Protein AF-A0A4S8M3J3-F1 (afdb_monomer_lite)

Radius of gyration: 23.6 Å; chains: 1; bounding box: 47×74×75 Å

Secondary structure (DSSP, 8-state):
-EEESSEEEE-HHHHHH-TTPPPPP--GGG-EEEEEEEEE-----HHHHTT-S----------------------------SSEEEEEEEEEHHHHHTTT----SSPEEESS-HHHHHHTSPP----SSS--GGGTEEEEEEE--TTT-EEE-HHHHHHTTSEEEEEEET-PPPPTT--TTS-----EEEEEE-HHHHHHHHHHHHHHHHHH-----

Foldseek 3Di:
DKAKLAAFAEDPVQCVVQVPDDDDDDDLQRIKIKDKDKAADPPPPVVNVVVPDDDDDDDDDDDDDDPDDDDDDPPPPLLQHFKIWMKIFMDGSVRVVVVPDDDDPGHFYFYHHSVQRRVQRQDDPPPPDDDCPPLGMDGQWIRNGLVVAIGGDVVNCVSRSQKDFPDQPPPPPPDPPDDPPVPPPPRDGDIDGGRSSVRVVVVVRVVSCSNNDDDDD

Organism: Dendrothele bispora (strain CBS 962.96) (NCBI:txid1314807)

Structure (mmCIF, N/CA/C/O backbone):
data_AF-A0A4S8M3J3-F1
#
_entry.id   AF-A0A4S8M3J3-F1
#
loop_
_atom_site.group_PDB
_atom_site.id
_atom_site.type_symbol
_atom_site.label_atom_id
_atom_site.label_alt_id
_atom_site.label_comp_id
_atom_site.label_asym_id
_atom_site.label_entity_id
_atom_site.label_seq_id
_atom_site.pdbx_PDB_ins_code
_atom_site.Cartn_x
_atom_site.Cartn_y
_atom_site.Cartn_z
_atom_site.occupancy
_atom_site.B_iso_or_equiv
_atom_site.auth_seq_id
_atom_site.auth_comp_id
_atom_site.auth_asym_id
_atom_site.auth_atom_id
_atom_site.pdbx_PDB_model_num
ATOM 1 N N . MET A 1 1 ? -1.544 -9.903 -7.086 1.00 92.31 1 MET A N 1
ATOM 2 C CA . MET A 1 1 ? -1.666 -9.931 -5.614 1.00 92.31 1 MET A CA 1
ATOM 3 C C . MET A 1 1 ? -2.958 -9.229 -5.233 1.00 92.31 1 MET A C 1
ATOM 5 O O . MET A 1 1 ? -3.268 -8.225 -5.855 1.00 92.31 1 MET A O 1
ATOM 9 N N . VAL A 1 2 ? -3.721 -9.756 -4.276 1.00 93.31 2 VAL A N 1
ATOM 10 C CA . VAL A 1 2 ? -4.955 -9.122 -3.779 1.00 93.31 2 VAL A CA 1
ATOM 11 C C . VAL A 1 2 ? -4.740 -8.810 -2.305 1.00 93.31 2 VAL A C 1
ATOM 13 O O . VAL A 1 2 ? -4.469 -9.726 -1.532 1.00 93.31 2 VAL A O 1
ATOM 16 N N . LEU A 1 3 ? -4.805 -7.534 -1.935 1.00 94.81 3 LEU A N 1
ATOM 17 C CA . LEU A 1 3 ? -4.550 -7.061 -0.576 1.00 94.81 3 LEU A CA 1
ATOM 18 C C . LEU A 1 3 ? -5.837 -6.502 0.041 1.00 94.81 3 LEU A C 1
ATOM 20 O O . LEU A 1 3 ? -6.488 -5.681 -0.602 1.00 94.81 3 LEU A O 1
ATOM 24 N N . PRO A 1 4 ? -6.214 -6.899 1.264 1.00 95.06 4 PRO A N 1
ATOM 25 C CA . PRO A 1 4 ? -7.319 -6.267 1.974 1.00 95.06 4 PRO A CA 1
ATOM 26 C C . PRO A 1 4 ? -6.949 -4.824 2.358 1.00 95.06 4 PRO A C 1
ATOM 28 O O . PRO A 1 4 ? -5.861 -4.571 2.872 1.00 95.06 4 PRO A O 1
ATOM 31 N N . LEU A 1 5 ? -7.853 -3.870 2.125 1.00 93.94 5 LEU A N 1
ATOM 32 C CA . LEU A 1 5 ? -7.687 -2.454 2.494 1.00 93.94 5 LEU A CA 1
ATOM 33 C C . LEU A 1 5 ? -8.286 -2.136 3.871 1.00 93.94 5 LEU A C 1
ATOM 35 O O . LEU A 1 5 ? -8.843 -1.063 4.097 1.00 93.94 5 LEU A O 1
ATOM 39 N N . TRP A 1 6 ? -8.174 -3.082 4.797 1.00 94.88 6 TRP A N 1
ATOM 40 C CA . TRP A 1 6 ? -8.540 -2.899 6.193 1.00 94.88 6 TRP A CA 1
ATOM 41 C C . TRP A 1 6 ? -7.509 -3.580 7.097 1.00 94.88 6 TRP A C 1
ATOM 43 O O . TRP A 1 6 ? -6.924 -4.589 6.696 1.00 94.88 6 TRP A O 1
ATOM 53 N N . PRO A 1 7 ? -7.266 -3.045 8.301 1.00 94.62 7 PRO A N 1
ATOM 54 C CA . PRO A 1 7 ? -6.338 -3.646 9.248 1.00 94.62 7 PRO A CA 1
ATOM 55 C C . PRO A 1 7 ? -6.906 -4.940 9.845 1.00 94.62 7 PRO A C 1
ATOM 57 O O . PRO A 1 7 ? -8.103 -5.045 10.112 1.00 94.62 7 PRO A O 1
ATOM 60 N N . GLY A 1 8 ? -6.037 -5.928 10.050 1.00 92.19 8 GLY A N 1
ATOM 61 C CA . GLY A 1 8 ? -6.345 -7.184 10.733 1.00 92.19 8 GLY A CA 1
ATOM 62 C C . GLY A 1 8 ? -5.607 -7.266 12.062 1.00 92.19 8 GLY A C 1
ATOM 63 O O . GLY A 1 8 ? -6.137 -6.900 13.109 1.00 92.19 8 GLY A O 1
ATOM 64 N N . GLU A 1 9 ? -4.358 -7.718 12.003 1.00 91.38 9 GLU A N 1
ATOM 65 C CA . GLU A 1 9 ? -3.472 -7.819 13.163 1.00 91.38 9 GLU A CA 1
ATOM 66 C C . GLU A 1 9 ? -2.474 -6.652 13.218 1.00 91.38 9 GLU A C 1
ATOM 68 O O . GLU A 1 9 ? -2.204 -5.993 12.214 1.00 91.38 9 GLU A O 1
ATOM 73 N N . THR A 1 10 ? -1.896 -6.406 14.395 1.00 92.88 10 THR A N 1
ATOM 74 C CA . THR A 1 10 ? -0.752 -5.491 14.551 1.00 92.88 10 THR A CA 1
ATOM 75 C C . THR A 1 10 ? 0.421 -6.182 15.238 1.00 92.88 10 THR A C 1
ATOM 77 O O . THR A 1 10 ? 0.269 -7.269 15.795 1.00 92.88 10 THR A O 1
ATOM 80 N N . ASP A 1 11 ? 1.593 -5.559 15.211 1.00 90.56 11 ASP A N 1
ATOM 81 C CA . ASP A 1 11 ? 2.802 -6.044 15.862 1.00 90.56 11 ASP A CA 1
ATOM 82 C C . ASP A 1 11 ? 2.628 -6.231 17.386 1.00 90.56 11 ASP A C 1
ATOM 84 O O . ASP A 1 11 ? 1.890 -5.503 18.059 1.00 90.56 11 ASP A O 1
ATOM 88 N N . MET A 1 12 ? 3.346 -7.207 17.958 1.00 88.81 12 MET A N 1
ATOM 89 C CA . MET A 1 12 ? 3.236 -7.557 19.383 1.00 88.81 12 MET A CA 1
ATOM 90 C C . MET A 1 12 ? 3.483 -6.367 20.321 1.00 88.81 12 MET A C 1
ATOM 92 O O . MET A 1 12 ? 2.876 -6.288 21.392 1.00 88.81 12 MET A O 1
ATOM 96 N N . HIS A 1 13 ? 4.378 -5.447 19.952 1.00 88.69 13 HIS A N 1
ATOM 97 C CA . HIS A 1 13 ? 4.716 -4.304 20.794 1.00 88.69 13 HIS A CA 1
ATOM 98 C C . HIS A 1 13 ? 3.545 -3.316 20.883 1.00 88.69 13 HIS A C 1
ATOM 100 O O . HIS A 1 13 ? 3.223 -2.823 21.968 1.00 88.69 13 HIS A O 1
ATOM 106 N N . SER A 1 14 ? 2.868 -3.069 19.765 1.00 87.50 14 SER A N 1
ATOM 107 C CA . SER A 1 14 ? 1.683 -2.218 19.697 1.00 87.50 14 SER A CA 1
ATOM 108 C C . SER A 1 14 ? 0.454 -2.879 20.321 1.00 87.50 14 SER A C 1
ATOM 110 O O . SER A 1 14 ? -0.279 -2.216 21.060 1.00 87.50 14 SER A O 1
ATOM 112 N N . GLN A 1 15 ? 0.267 -4.192 20.130 1.00 86.50 15 GLN A N 1
ATOM 113 C CA . GLN A 1 15 ? -0.813 -4.952 20.779 1.00 86.50 15 GLN A CA 1
ATOM 114 C C . GLN A 1 15 ? -0.763 -4.821 22.307 1.00 86.50 15 GLN A C 1
ATOM 116 O O . GLN A 1 15 ? -1.784 -4.604 22.958 1.00 86.50 15 GLN A O 1
ATOM 121 N N . GLN A 1 16 ? 0.435 -4.887 22.898 1.00 86.19 16 GLN A N 1
ATOM 122 C CA . GLN A 1 16 ? 0.603 -4.766 24.349 1.00 86.19 16 GLN A CA 1
ATOM 123 C C . GLN A 1 16 ? 0.194 -3.398 24.906 1.00 86.19 16 GLN A C 1
ATOM 125 O O . GLN A 1 16 ? -0.166 -3.327 26.085 1.00 86.19 16 GLN A O 1
ATOM 130 N N . LYS A 1 17 ? 0.254 -2.336 24.092 1.00 84.19 17 LYS A N 1
ATOM 131 C CA . LYS A 1 17 ? -0.137 -0.969 24.471 1.00 84.19 17 LYS A CA 1
ATOM 132 C C . LYS A 1 17 ? -1.628 -0.710 24.255 1.00 84.19 17 LYS A C 1
ATOM 134 O O . LYS A 1 17 ? -2.232 0.018 25.033 1.00 84.19 17 LYS A O 1
ATOM 139 N N . ALA A 1 18 ? -2.230 -1.336 23.247 1.00 77.12 18 ALA A N 1
ATOM 140 C CA . ALA A 1 18 ? -3.609 -1.102 22.823 1.00 77.12 18 ALA A CA 1
ATOM 141 C C . ALA A 1 18 ? -4.657 -1.971 23.556 1.00 77.12 18 ALA A C 1
ATOM 143 O O . ALA A 1 18 ? -5.711 -2.258 22.997 1.00 77.12 18 ALA A O 1
ATOM 144 N N . ARG A 1 19 ? -4.404 -2.391 24.808 1.00 70.56 19 ARG A N 1
ATOM 145 C CA . ARG A 1 19 ? -5.199 -3.421 25.524 1.00 70.56 19 ARG A CA 1
ATOM 146 C C . ARG A 1 19 ? -6.704 -3.141 25.652 1.00 70.56 19 ARG A C 1
ATOM 148 O O . ARG A 1 19 ? -7.447 -4.064 25.964 1.00 70.56 19 ARG A O 1
ATOM 155 N N . SER A 1 20 ? -7.147 -1.899 25.472 1.00 83.31 20 SER A N 1
ATOM 156 C CA . SER A 1 20 ? -8.556 -1.499 25.572 1.00 83.31 20 SER A CA 1
ATOM 157 C C . SER A 1 20 ? -9.249 -1.285 24.226 1.00 83.31 20 SER A C 1
ATOM 159 O O . SER A 1 20 ? -10.460 -1.078 24.211 1.00 83.31 20 SER A O 1
ATOM 161 N N . PHE A 1 21 ? -8.516 -1.280 23.111 1.00 87.25 21 PHE A N 1
ATOM 162 C CA . PHE A 1 21 ? -9.115 -1.057 21.801 1.00 87.25 21 PHE A CA 1
ATOM 163 C C . PHE A 1 21 ? -9.743 -2.354 21.288 1.00 87.25 21 PHE A C 1
ATOM 165 O O . PHE A 1 21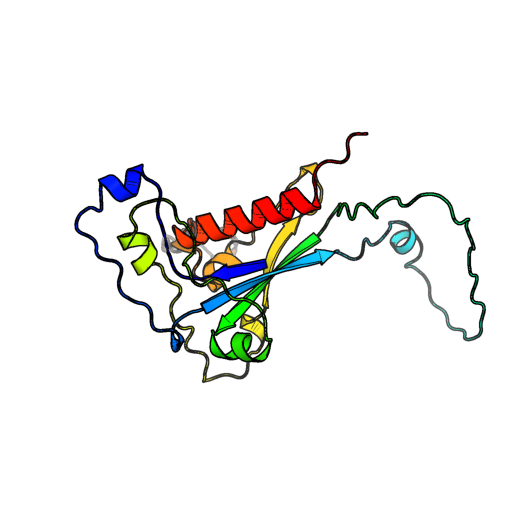 ? -9.061 -3.366 21.141 1.00 87.25 21 PHE A O 1
ATOM 172 N N . VAL A 1 22 ? -11.045 -2.309 21.006 1.00 88.69 22 VAL A N 1
ATOM 173 C CA . VAL A 1 22 ? -11.777 -3.405 20.370 1.00 88.69 22 VAL A CA 1
ATOM 174 C C . VAL A 1 22 ? -11.963 -3.041 18.897 1.00 88.69 22 VAL A C 1
ATOM 176 O O . VAL A 1 22 ? -12.620 -2.034 18.619 1.00 88.69 22 VAL A O 1
ATOM 179 N N . PRO A 1 23 ? -11.388 -3.815 17.960 1.00 88.25 23 PRO A N 1
ATOM 180 C CA . PRO A 1 23 ? -11.576 -3.594 16.532 1.00 88.25 23 PRO A CA 1
ATOM 181 C C . PRO A 1 23 ? -13.066 -3.581 16.168 1.00 88.25 23 PRO A C 1
ATOM 183 O O . PRO A 1 23 ? -13.772 -4.525 16.535 1.00 88.25 23 PRO A O 1
ATOM 186 N N . PRO A 1 24 ? -13.567 -2.549 15.469 1.00 90.50 24 PRO A N 1
ATOM 187 C CA . PRO A 1 24 ? -14.921 -2.588 14.941 1.00 90.50 24 PRO A CA 1
ATOM 188 C C . PRO A 1 24 ? -15.032 -3.685 13.879 1.00 90.50 24 PRO A C 1
ATOM 190 O O . PRO A 1 24 ? -14.107 -3.911 13.095 1.00 90.50 24 PRO A O 1
ATOM 193 N N . GLU A 1 25 ? -16.178 -4.357 13.840 1.00 90.38 25 GLU A N 1
ATOM 194 C CA . GLU A 1 25 ? -16.489 -5.288 12.761 1.00 90.38 25 GLU A CA 1
ATOM 195 C C . GLU A 1 25 ? -16.767 -4.501 11.475 1.00 90.38 25 GLU A C 1
ATOM 197 O O . GLU A 1 25 ? -17.542 -3.545 11.480 1.00 90.38 25 GLU A O 1
ATOM 202 N N . ILE A 1 26 ? -16.109 -4.891 10.382 1.00 89.31 26 ILE A N 1
ATOM 203 C CA . ILE A 1 26 ? -16.293 -4.278 9.064 1.00 89.31 26 ILE A CA 1
ATOM 204 C C . ILE A 1 26 ? -17.249 -5.171 8.262 1.00 89.31 26 ILE A C 1
ATOM 206 O O . ILE A 1 26 ? -16.870 -6.313 7.961 1.00 89.31 26 ILE A O 1
ATOM 210 N N . PRO A 1 27 ? -18.450 -4.681 7.896 1.00 91.06 27 PRO A N 1
ATOM 211 C CA . PRO A 1 27 ? -19.389 -5.431 7.065 1.00 91.06 27 PRO A CA 1
ATOM 212 C C . PRO A 1 27 ? -18.768 -5.812 5.717 1.00 91.06 27 PRO A C 1
ATOM 214 O O . PRO A 1 27 ? -17.898 -5.106 5.199 1.00 91.06 27 PRO A O 1
ATOM 217 N N . GLU A 1 28 ? -19.196 -6.929 5.129 1.00 87.69 28 GLU A N 1
ATOM 218 C CA . GLU A 1 28 ? -18.606 -7.434 3.880 1.00 87.69 28 GLU A CA 1
ATOM 219 C C . GLU A 1 28 ? -18.765 -6.446 2.717 1.00 87.69 28 GLU A C 1
ATOM 221 O O . GLU A 1 28 ? -17.849 -6.280 1.916 1.00 87.69 28 GLU A O 1
ATOM 226 N N . GLU A 1 29 ? -19.860 -5.691 2.697 1.00 86.25 29 GLU A N 1
ATOM 227 C CA . GLU A 1 29 ? -20.176 -4.660 1.702 1.00 86.25 29 GLU A CA 1
ATOM 228 C C . GLU A 1 29 ? -19.296 -3.404 1.850 1.00 86.25 29 GLU A C 1
ATOM 230 O O . GLU A 1 29 ? -19.263 -2.511 0.994 1.00 86.25 29 GLU A O 1
ATOM 235 N N . GLU A 1 30 ? -18.588 -3.274 2.973 1.00 87.06 30 GLU A N 1
ATOM 236 C CA . GLU A 1 30 ? -17.614 -2.208 3.204 1.00 87.06 30 GLU A CA 1
ATOM 237 C C . GLU A 1 30 ? -16.179 -2.637 2.925 1.00 87.06 30 GLU A C 1
ATOM 239 O O . GLU A 1 30 ? -15.311 -1.775 2.748 1.00 87.06 30 GLU A O 1
ATOM 244 N N . LYS A 1 31 ? -15.934 -3.947 2.811 1.00 90.75 31 LYS A N 1
ATOM 245 C CA . LYS A 1 31 ? -14.609 -4.483 2.517 1.00 90.75 31 LYS A CA 1
ATOM 246 C C . LYS A 1 31 ? -14.178 -4.094 1.110 1.00 90.75 31 LYS A C 1
ATOM 248 O O . LYS A 1 31 ? -14.893 -4.248 0.116 1.00 90.75 31 LYS A O 1
ATOM 253 N N . ARG A 1 32 ? -12.946 -3.601 1.040 1.00 91.00 32 ARG A N 1
ATOM 254 C CA . ARG A 1 32 ? -12.264 -3.243 -0.198 1.00 91.00 32 ARG A CA 1
ATOM 255 C C . ARG A 1 32 ? -10.965 -3.979 -0.335 1.00 91.00 32 ARG A C 1
ATOM 257 O O . ARG A 1 32 ? -10.268 -4.219 0.646 1.00 91.00 32 ARG A O 1
ATOM 264 N N . TYR A 1 33 ? -10.601 -4.214 -1.579 1.00 92.62 33 TYR A N 1
ATOM 265 C CA . TYR A 1 33 ? -9.369 -4.879 -1.923 1.00 92.62 33 TYR A CA 1
ATOM 266 C C . TYR A 1 33 ? -8.567 -4.025 -2.891 1.00 92.62 33 TYR A C 1
ATOM 268 O O . TYR A 1 33 ? -9.115 -3.315 -3.735 1.00 92.62 33 TYR A O 1
ATOM 276 N N . LEU A 1 34 ? -7.253 -4.139 -2.778 1.00 93.31 34 LEU A N 1
ATOM 277 C CA . LEU A 1 34 ? -6.300 -3.615 -3.730 1.00 93.31 34 LEU A CA 1
ATOM 278 C C . LEU A 1 34 ? -5.738 -4.778 -4.543 1.00 93.31 34 LEU A C 1
ATOM 280 O O . LEU A 1 34 ? -4.999 -5.624 -4.034 1.00 93.31 34 LEU A O 1
ATOM 284 N N . V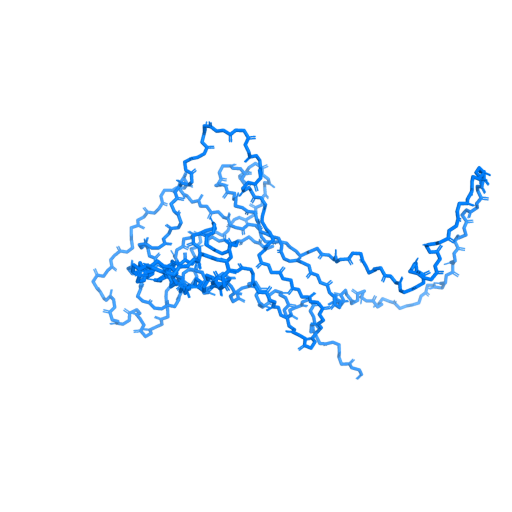AL A 1 35 ? -6.094 -4.828 -5.819 1.00 93.12 35 VAL A N 1
ATOM 285 C CA . VAL A 1 35 ? -5.541 -5.775 -6.780 1.00 93.12 35 VAL A CA 1
ATOM 286 C C . VAL A 1 35 ? -4.287 -5.157 -7.380 1.00 93.12 35 VAL A C 1
ATOM 288 O O . VAL A 1 35 ? -4.355 -4.219 -8.165 1.00 93.12 35 VAL A O 1
ATOM 291 N N . VAL A 1 36 ? -3.129 -5.688 -7.009 1.00 94.62 36 VAL A N 1
ATOM 292 C CA . VAL A 1 36 ? -1.825 -5.246 -7.507 1.00 94.62 36 VAL A CA 1
ATOM 293 C C . VAL A 1 36 ? -1.302 -6.235 -8.540 1.00 94.62 36 VAL A C 1
ATOM 295 O O . VAL A 1 36 ? -1.235 -7.443 -8.281 1.00 94.62 36 VAL A O 1
ATOM 298 N N . TYR A 1 37 ? -0.870 -5.730 -9.690 1.00 93.19 37 TYR A N 1
ATOM 299 C CA . TYR A 1 37 ? -0.180 -6.513 -10.710 1.00 93.19 37 TYR A CA 1
ATOM 300 C C . TYR A 1 37 ? 1.011 -5.754 -11.292 1.00 93.19 37 TYR A C 1
ATOM 302 O O . TYR A 1 37 ? 1.086 -4.526 -11.276 1.00 93.19 37 TYR A O 1
ATOM 310 N N . TYR A 1 38 ? 1.956 -6.524 -11.817 1.00 92.94 38 TYR A N 1
ATOM 311 C CA . TYR A 1 38 ? 3.222 -6.034 -12.341 1.00 92.94 38 TYR A CA 1
ATOM 312 C C . TYR A 1 38 ? 3.201 -6.185 -13.861 1.00 92.94 38 TYR A C 1
ATOM 314 O O . TYR A 1 38 ? 2.920 -7.268 -14.374 1.00 92.94 38 TYR A O 1
ATOM 322 N N . LYS A 1 39 ? 3.459 -5.096 -14.585 1.00 90.62 39 LYS A N 1
ATOM 323 C CA . LYS A 1 39 ? 3.521 -5.076 -16.052 1.00 90.62 39 LYS A CA 1
ATOM 324 C C . LYS A 1 39 ? 4.949 -4.790 -16.491 1.00 90.62 39 LYS A C 1
ATOM 326 O O . LYS A 1 39 ? 5.575 -3.860 -15.985 1.00 90.62 39 LYS A O 1
ATOM 331 N N . THR A 1 40 ? 5.456 -5.549 -17.456 1.00 87.06 40 THR A N 1
ATOM 332 C CA . THR A 1 40 ? 6.729 -5.225 -18.104 1.00 87.06 40 THR A CA 1
ATOM 333 C C . THR A 1 40 ? 6.596 -3.920 -18.876 1.00 87.06 40 THR A C 1
ATOM 335 O O . THR A 1 40 ? 5.552 -3.634 -19.467 1.00 87.06 40 THR A O 1
ATOM 338 N N . ARG A 1 41 ? 7.659 -3.112 -18.882 1.00 74.00 41 ARG A N 1
ATOM 339 C CA . ARG A 1 41 ? 7.764 -2.060 -19.893 1.00 74.00 41 ARG A CA 1
ATOM 340 C C . ARG A 1 41 ? 8.222 -2.710 -21.195 1.00 74.00 41 ARG A C 1
ATOM 342 O O . ARG A 1 41 ? 9.123 -3.549 -21.139 1.00 74.00 41 ARG A O 1
ATOM 349 N N . PRO A 1 42 ? 7.650 -2.345 -22.355 1.00 60.44 42 PRO A N 1
ATOM 350 C CA . PRO A 1 42 ? 8.295 -2.671 -23.612 1.00 60.44 42 PRO A CA 1
ATOM 351 C C . PRO A 1 42 ? 9.678 -2.020 -23.572 1.00 60.44 42 PRO A C 1
ATOM 353 O O . PRO A 1 42 ? 9.801 -0.798 -23.470 1.00 60.44 42 PRO A O 1
ATOM 356 N N . THR A 1 43 ? 10.720 -2.845 -23.540 1.00 53.78 43 THR A N 1
ATOM 357 C CA . THR A 1 43 ? 12.089 -2.374 -23.683 1.00 53.78 43 THR A CA 1
ATOM 358 C C . THR A 1 43 ? 12.177 -1.813 -25.091 1.00 53.78 43 THR A C 1
ATOM 360 O O . THR A 1 43 ? 12.151 -2.575 -26.053 1.00 53.78 43 THR A O 1
ATOM 363 N N . ILE A 1 44 ? 12.215 -0.489 -25.229 1.00 50.88 44 ILE A N 1
ATOM 364 C CA . ILE A 1 44 ? 12.636 0.118 -26.489 1.00 50.88 44 ILE A CA 1
ATOM 365 C C . ILE A 1 44 ? 14.119 -0.222 -26.580 1.00 50.88 44 ILE A C 1
ATOM 367 O O . ILE A 1 44 ? 14.957 0.432 -25.964 1.00 50.88 44 ILE A O 1
ATOM 371 N N . THR A 1 45 ? 14.439 -1.331 -27.237 1.00 48.00 45 THR A N 1
ATOM 372 C CA . THR A 1 45 ? 15.818 -1.680 -27.558 1.00 48.00 45 THR A CA 1
ATOM 373 C C . THR A 1 45 ? 16.414 -0.536 -28.369 1.00 48.00 45 THR A C 1
ATOM 375 O O . THR A 1 45 ? 15.765 -0.017 -29.278 1.00 48.00 45 THR A O 1
ATOM 378 N N . GLU A 1 46 ? 17.653 -0.144 -28.064 1.00 48.09 46 GLU A N 1
ATOM 379 C CA . GLU A 1 46 ? 18.383 0.924 -28.768 1.00 48.09 46 GLU A CA 1
ATOM 380 C C . GLU A 1 46 ? 18.431 0.708 -30.297 1.00 48.09 46 GLU A C 1
ATOM 382 O O . GLU A 1 46 ? 18.574 1.662 -31.061 1.00 48.09 46 GLU A O 1
ATOM 387 N N . GLU A 1 47 ? 18.194 -0.522 -30.767 1.00 48.28 47 GLU A N 1
ATOM 388 C CA . GLU A 1 47 ? 18.014 -0.865 -32.181 1.00 48.28 47 GLU A CA 1
ATOM 389 C C . GLU A 1 47 ? 16.817 -0.164 -32.864 1.00 48.28 47 GLU A C 1
ATOM 391 O O . GLU A 1 47 ? 16.867 0.077 -34.073 1.00 48.28 47 GLU A O 1
ATOM 396 N N . GLU A 1 48 ? 15.765 0.220 -32.126 1.00 45.91 48 GLU A N 1
ATOM 397 C CA . GLU A 1 48 ? 14.634 0.991 -32.670 1.00 45.91 48 GLU A CA 1
ATOM 398 C C . GLU A 1 48 ? 14.916 2.500 -32.728 1.00 45.91 48 GLU A C 1
ATOM 400 O O . GLU A 1 48 ? 14.442 3.180 -33.642 1.00 45.91 48 GLU A O 1
ATOM 405 N N . ILE A 1 49 ? 15.752 3.031 -31.828 1.00 49.31 49 ILE A N 1
ATOM 406 C CA . ILE A 1 49 ? 16.111 4.460 -31.813 1.00 49.31 49 ILE A CA 1
ATOM 407 C C . ILE A 1 49 ? 17.047 4.791 -32.986 1.00 49.31 49 ILE A C 1
ATOM 409 O O . ILE A 1 49 ? 16.919 5.849 -33.601 1.00 49.31 49 ILE A O 1
ATOM 413 N N . VAL A 1 50 ? 17.921 3.860 -33.388 1.00 46.56 50 VAL A N 1
ATOM 414 C CA . VAL A 1 50 ? 18.827 4.058 -34.539 1.00 46.56 50 VAL A CA 1
ATOM 415 C C . VAL A 1 50 ? 18.106 3.920 -35.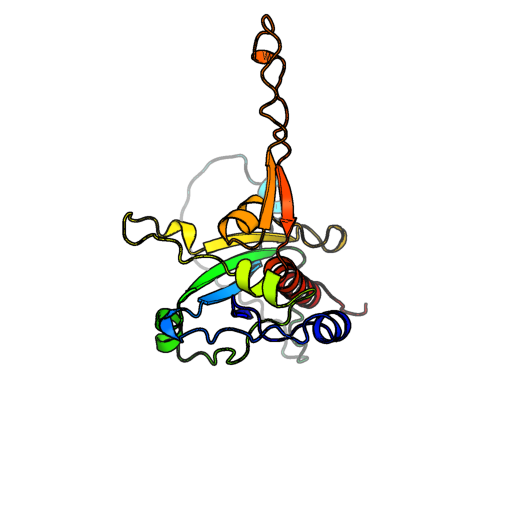895 1.00 46.56 50 VAL A C 1
ATOM 417 O O . VAL A 1 50 ? 18.631 4.353 -36.920 1.00 46.56 50 VAL A O 1
ATOM 420 N N . ARG A 1 51 ? 16.878 3.377 -35.942 1.00 43.81 51 ARG A N 1
ATOM 421 C CA . ARG A 1 51 ? 16.107 3.202 -37.195 1.00 43.81 51 ARG A CA 1
ATOM 422 C C . ARG A 1 51 ? 14.945 4.186 -37.382 1.00 43.81 51 ARG A C 1
ATOM 424 O O . ARG A 1 51 ? 14.330 4.209 -38.449 1.00 43.81 51 ARG A O 1
ATOM 431 N N . GLY A 1 52 ? 14.664 5.038 -36.399 1.00 37.38 52 GLY A N 1
ATOM 432 C CA . GLY A 1 52 ? 13.543 5.982 -36.409 1.00 37.38 52 GLY A CA 1
ATOM 433 C C . GLY A 1 52 ? 13.812 7.298 -37.143 1.00 37.38 52 GLY A C 1
ATOM 434 O O . GLY A 1 52 ? 13.671 8.364 -36.553 1.00 37.38 52 GLY A O 1
ATOM 435 N N . GLY A 1 53 ? 14.187 7.256 -38.424 1.00 38.00 53 GLY A N 1
ATOM 436 C CA . GLY A 1 53 ? 14.492 8.474 -39.183 1.00 38.00 53 GLY A CA 1
ATOM 437 C C . GLY A 1 53 ? 14.427 8.329 -40.700 1.00 38.00 53 GLY A C 1
ATOM 438 O O . GLY A 1 53 ? 15.426 8.551 -41.371 1.00 38.00 53 GLY A O 1
ATOM 439 N N . GLY A 1 54 ? 13.265 7.995 -41.275 1.00 36.22 54 GLY A N 1
ATOM 440 C CA . GLY A 1 54 ? 13.075 8.139 -42.726 1.00 36.22 54 GLY A CA 1
ATOM 441 C C . GLY A 1 54 ? 11.970 7.286 -43.349 1.00 36.22 54 GLY A C 1
ATOM 442 O O . GLY A 1 54 ? 12.084 6.075 -43.462 1.00 36.22 54 GLY A O 1
ATOM 443 N N . LYS A 1 55 ? 10.910 7.963 -43.794 1.00 45.25 55 LYS A N 1
ATOM 444 C CA . LYS A 1 55 ? 9.761 7.501 -44.598 1.00 45.25 55 LYS A CA 1
ATOM 445 C C . LYS A 1 55 ? 10.102 6.435 -45.667 1.00 45.25 55 LYS A C 1
ATOM 447 O O . LYS A 1 55 ? 10.948 6.710 -46.505 1.00 45.25 55 LYS A O 1
ATOM 452 N N . GLN A 1 56 ? 9.294 5.371 -45.795 1.00 40.41 56 GLN A N 1
ATOM 453 C CA . GLN A 1 56 ? 8.372 5.136 -46.935 1.00 40.41 56 GLN A CA 1
ATOM 454 C C . GLN A 1 56 ? 7.737 3.724 -46.958 1.00 40.41 56 GLN A C 1
ATOM 456 O O . GLN A 1 56 ? 8.297 2.734 -46.510 1.00 40.41 56 GLN A O 1
ATOM 461 N N . LYS A 1 57 ? 6.518 3.701 -47.513 1.00 44.81 57 LYS A N 1
ATOM 462 C CA . LYS A 1 57 ? 5.607 2.586 -47.835 1.00 44.81 57 LYS A CA 1
ATOM 463 C C . LYS A 1 57 ? 6.249 1.392 -48.569 1.00 44.81 57 LYS A C 1
ATOM 465 O O . LYS A 1 57 ? 6.899 1.619 -49.578 1.00 44.81 57 LYS A O 1
ATOM 470 N N . GLN A 1 58 ? 5.826 0.169 -48.222 1.00 38.66 58 GLN A N 1
ATOM 471 C CA . GLN A 1 58 ? 5.213 -0.879 -49.087 1.00 38.66 58 GLN A CA 1
ATOM 472 C C . GLN A 1 58 ? 5.210 -2.209 -48.309 1.00 38.66 58 GLN A C 1
ATOM 474 O O . GLN A 1 58 ? 6.233 -2.646 -47.810 1.00 38.66 58 GLN A O 1
ATOM 479 N N . LYS A 1 59 ? 4.042 -2.741 -47.941 1.00 40.81 59 LYS A N 1
ATOM 480 C CA . LYS A 1 59 ? 3.288 -3.793 -48.651 1.00 40.81 59 LYS A CA 1
ATOM 481 C C . LYS A 1 59 ? 4.080 -5.100 -48.861 1.00 40.81 59 LYS A C 1
ATOM 483 O O . LYS A 1 59 ? 4.997 -5.145 -49.666 1.00 40.81 59 LYS A O 1
ATOM 488 N N . GLN A 1 60 ? 3.508 -6.157 -48.271 1.00 37.12 60 GLN A N 1
ATOM 489 C CA . GLN A 1 60 ? 3.495 -7.566 -48.689 1.00 37.12 60 GLN A CA 1
ATOM 490 C C . GLN A 1 60 ? 4.481 -8.568 -48.043 1.00 37.12 60 GLN A C 1
ATOM 492 O O . GLN A 1 60 ? 5.667 -8.586 -48.335 1.00 37.12 60 GLN A O 1
ATOM 497 N N . LYS A 1 61 ? 3.842 -9.538 -47.367 1.00 37.34 61 LYS A N 1
ATOM 498 C CA . LYS A 1 61 ? 3.949 -10.996 -47.574 1.00 37.34 61 LYS A CA 1
ATOM 499 C C . LYS A 1 61 ? 4.923 -11.795 -46.693 1.00 37.34 61 LYS A C 1
ATOM 501 O O . LYS A 1 61 ? 6.131 -11.669 -46.799 1.00 37.34 61 LYS A O 1
ATOM 506 N N . GLU A 1 62 ? 4.302 -12.666 -45.890 1.00 45.22 62 GLU A N 1
ATOM 507 C CA . GLU A 1 62 ? 4.711 -14.023 -45.492 1.00 45.22 62 GLU A CA 1
ATOM 508 C C . GLU A 1 62 ? 6.211 -14.348 -45.473 1.00 45.22 62 GLU A C 1
ATOM 510 O O . GLU A 1 62 ? 6.829 -14.583 -46.512 1.00 45.22 62 GLU A O 1
ATOM 515 N N . ARG A 1 63 ? 6.726 -14.603 -44.269 1.00 37.66 63 ARG A N 1
ATOM 516 C CA . ARG A 1 63 ? 7.164 -15.959 -43.919 1.00 37.66 63 ARG A CA 1
ATOM 517 C C . ARG A 1 63 ? 7.369 -16.066 -42.417 1.00 37.66 63 ARG A C 1
ATOM 519 O O . ARG A 1 63 ? 8.266 -15.441 -41.857 1.00 37.66 63 ARG A O 1
ATOM 526 N N . GLU A 1 64 ? 6.536 -16.898 -41.808 1.00 45.53 64 GLU A N 1
ATOM 527 C CA . GLU A 1 64 ? 6.879 -17.630 -40.600 1.00 45.53 64 GLU A CA 1
ATOM 528 C C . GLU A 1 64 ? 8.277 -18.230 -40.792 1.00 45.53 64 GLU A C 1
ATOM 530 O O . GLU A 1 64 ? 8.543 -18.971 -41.743 1.00 45.53 64 GLU A O 1
ATOM 535 N N . LYS A 1 65 ? 9.199 -17.841 -39.918 1.00 39.28 65 LYS A N 1
ATOM 536 C CA . LYS A 1 65 ? 10.380 -18.633 -39.616 1.00 39.28 65 LYS A CA 1
ATOM 537 C C . LYS A 1 65 ? 10.268 -19.010 -38.154 1.00 39.28 65 LYS A C 1
ATOM 539 O O . LYS A 1 65 ? 10.688 -18.267 -37.273 1.00 39.28 65 LYS A O 1
ATOM 544 N N . GLU A 1 66 ? 9.671 -20.177 -37.948 1.00 42.81 66 GLU A N 1
ATOM 545 C CA . GLU A 1 66 ? 10.063 -21.082 -36.881 1.00 42.81 66 GLU A CA 1
ATOM 546 C C . GLU A 1 66 ? 11.592 -21.189 -36.897 1.00 42.81 66 GLU A C 1
ATOM 548 O O . GLU A 1 66 ? 12.194 -21.757 -37.809 1.00 42.81 66 GLU A O 1
ATOM 553 N N . SER A 1 67 ? 12.239 -20.585 -35.908 1.00 37.56 67 SER A N 1
ATOM 554 C CA . SER A 1 67 ? 13.540 -21.056 -35.461 1.00 37.56 67 SER A CA 1
ATOM 555 C C . SER A 1 67 ? 13.276 -22.141 -34.430 1.00 37.56 67 SER A C 1
ATOM 557 O O . SER A 1 67 ? 13.137 -21.883 -33.236 1.00 37.56 67 SER A O 1
ATOM 559 N N . GLU A 1 68 ? 13.149 -23.352 -34.956 1.00 40.28 68 GLU A N 1
ATOM 560 C CA . GLU A 1 68 ? 13.298 -24.607 -34.244 1.00 40.28 68 GLU A CA 1
ATOM 561 C C . GLU A 1 68 ? 14.694 -24.625 -33.595 1.00 40.28 68 GLU A C 1
ATOM 563 O O . GLU A 1 68 ? 15.721 -24.682 -34.273 1.00 40.28 68 GLU A O 1
ATOM 568 N N . SER A 1 69 ? 14.741 -24.537 -32.268 1.00 36.19 69 SER A N 1
ATOM 569 C CA . SER A 1 69 ? 15.913 -24.902 -31.476 1.00 36.19 69 SER A CA 1
ATOM 570 C C . SER A 1 69 ? 15.472 -25.908 -30.417 1.00 36.19 69 SER A C 1
ATOM 572 O O . SER A 1 69 ? 14.941 -25.526 -29.381 1.00 36.19 69 SER A O 1
ATOM 574 N N . THR A 1 70 ? 15.664 -27.182 -30.764 1.00 39.06 70 THR A N 1
ATOM 575 C CA . THR A 1 70 ? 16.039 -28.331 -29.919 1.00 39.06 70 THR A CA 1
ATOM 576 C C . THR A 1 70 ? 15.240 -28.605 -28.623 1.00 39.06 70 THR A C 1
ATOM 578 O O . THR A 1 70 ? 15.230 -27.779 -27.714 1.00 39.06 70 THR A O 1
ATOM 581 N N . PRO A 1 71 ? 14.676 -29.819 -28.435 1.00 43.12 71 PRO A N 1
ATOM 582 C CA . PRO A 1 71 ? 14.061 -30.223 -27.177 1.00 43.12 71 PRO A CA 1
ATOM 583 C C . PRO A 1 71 ? 15.160 -30.671 -26.207 1.00 43.12 71 PRO A C 1
ATOM 585 O O . PRO A 1 71 ? 15.710 -31.765 -26.321 1.00 43.12 71 PRO A O 1
ATOM 588 N N . GLY A 1 72 ? 15.520 -29.813 -25.259 1.00 37.81 72 GLY A N 1
ATOM 589 C CA . GLY A 1 72 ? 16.516 -30.152 -24.252 1.00 37.81 72 GLY A CA 1
ATOM 590 C C . GLY A 1 72 ? 16.481 -29.184 -23.084 1.00 37.81 72 GLY A C 1
ATOM 591 O O . GLY A 1 72 ? 16.835 -28.024 -23.245 1.00 37.81 72 GLY A O 1
ATOM 592 N N . SER A 1 73 ? 16.128 -29.718 -21.913 1.00 40.12 73 SER A N 1
ATOM 593 C CA . SER A 1 73 ? 16.114 -29.077 -20.594 1.00 40.12 73 SER A CA 1
ATOM 594 C C . SER A 1 73 ? 14.871 -28.242 -20.274 1.00 40.12 73 SER A C 1
ATOM 596 O O . SER A 1 73 ? 14.704 -27.129 -20.764 1.00 40.12 73 SER A O 1
ATOM 598 N N . ASP A 1 74 ? 14.075 -28.752 -19.329 1.00 42.03 74 ASP A N 1
ATOM 599 C CA . ASP A 1 74 ? 13.148 -28.013 -18.464 1.00 42.03 74 ASP A CA 1
ATOM 600 C C . ASP A 1 74 ? 13.890 -26.917 -17.669 1.00 42.03 74 ASP A C 1
ATOM 602 O O . ASP A 1 74 ? 14.022 -26.970 -16.447 1.00 42.03 74 ASP A O 1
ATOM 606 N N . GLN A 1 75 ? 14.418 -25.898 -18.348 1.00 46.91 75 GLN A N 1
ATOM 607 C CA . GLN A 1 75 ? 14.742 -24.647 -17.682 1.00 46.91 75 GLN A CA 1
ATOM 608 C C . GLN A 1 75 ? 13.421 -23.923 -17.484 1.00 46.91 75 GLN A C 1
ATOM 610 O O . GLN A 1 75 ? 12.882 -23.303 -18.404 1.00 46.91 75 GLN A O 1
ATOM 615 N N . ALA A 1 76 ? 12.879 -24.056 -16.273 1.00 49.62 76 ALA A N 1
ATOM 616 C CA . ALA A 1 76 ? 11.868 -23.158 -15.748 1.00 49.62 76 ALA A CA 1
ATOM 617 C C . ALA A 1 76 ? 12.253 -21.739 -16.175 1.00 49.62 76 ALA A C 1
ATOM 619 O O . ALA A 1 76 ? 13.299 -21.235 -15.768 1.00 49.62 76 ALA A O 1
ATOM 620 N N . LYS A 1 77 ? 11.467 -21.152 -17.085 1.00 56.19 77 LYS A N 1
ATOM 621 C CA . LYS A 1 77 ? 11.704 -19.811 -17.620 1.00 56.19 77 LYS A CA 1
ATOM 622 C C . LYS A 1 77 ? 11.778 -18.878 -16.422 1.00 56.19 77 LYS A C 1
ATOM 624 O O . LYS A 1 77 ? 10.754 -18.569 -15.822 1.00 56.19 77 LYS A O 1
ATOM 629 N N . ASN A 1 78 ? 12.989 -18.505 -16.032 1.00 56.59 78 ASN A N 1
ATOM 630 C CA . ASN A 1 78 ? 13.210 -17.602 -14.925 1.00 56.59 78 ASN A CA 1
ATOM 631 C C . ASN A 1 78 ? 12.792 -16.223 -15.441 1.00 56.59 78 ASN A C 1
ATOM 633 O O . ASN A 1 78 ? 13.523 -15.592 -16.202 1.00 56.59 78 ASN A O 1
ATOM 637 N N . ILE A 1 79 ? 11.550 -15.822 -15.155 1.00 60.97 79 ILE A N 1
ATOM 638 C CA . ILE A 1 79 ? 10.984 -14.537 -15.584 1.00 60.97 79 ILE A CA 1
ATOM 639 C C . ILE A 1 79 ? 11.593 -13.460 -14.681 1.00 60.97 79 ILE A C 1
ATOM 641 O O . ILE A 1 79 ? 10.937 -12.918 -13.798 1.00 60.97 79 ILE A O 1
ATOM 645 N N . MET A 1 80 ? 12.884 -13.194 -14.867 1.00 72.94 80 MET A N 1
ATOM 646 C CA . MET A 1 80 ? 13.569 -12.089 -14.210 1.00 72.94 80 MET A CA 1
ATOM 647 C C . MET A 1 80 ? 13.254 -10.818 -14.988 1.00 72.94 80 MET A C 1
ATOM 649 O O . MET A 1 80 ? 13.647 -10.669 -16.146 1.00 72.94 80 MET A O 1
ATOM 653 N N . LEU A 1 81 ? 12.512 -9.906 -14.365 1.00 78.62 81 LEU A N 1
ATOM 654 C CA . LEU A 1 81 ? 12.159 -8.636 -14.988 1.00 78.62 81 LEU A CA 1
ATOM 655 C C . LEU A 1 81 ? 13.203 -7.584 -14.613 1.00 78.62 81 LEU A C 1
ATOM 657 O O . LEU A 1 81 ? 13.345 -7.228 -13.446 1.00 78.62 81 LEU A O 1
ATOM 661 N N . SER A 1 82 ? 13.918 -7.061 -15.610 1.00 81.25 82 SER A N 1
ATOM 662 C CA . SER A 1 82 ? 14.878 -5.964 -15.419 1.00 81.25 82 SER A CA 1
ATOM 663 C C . SER A 1 82 ? 14.193 -4.622 -15.155 1.00 81.25 82 SER A C 1
ATOM 665 O O . SER A 1 82 ? 14.755 -3.766 -14.475 1.00 81.25 82 SER A O 1
ATOM 667 N N . SER A 1 83 ? 12.975 -4.447 -15.676 1.00 88.88 83 SER A N 1
ATOM 668 C CA . SER A 1 83 ? 12.143 -3.266 -15.465 1.00 88.88 83 SER A CA 1
ATOM 669 C C . SER A 1 83 ? 10.655 -3.614 -15.522 1.00 88.88 83 SER A C 1
ATOM 671 O O . SER A 1 83 ? 10.222 -4.482 -16.286 1.00 88.88 83 SER A O 1
ATOM 673 N N . PHE A 1 84 ? 9.856 -2.932 -14.707 1.00 92.19 84 PHE A N 1
ATOM 674 C CA . PHE A 1 84 ? 8.403 -3.092 -14.677 1.00 92.19 84 PHE A CA 1
ATOM 675 C C . PHE A 1 84 ? 7.722 -1.893 -14.023 1.00 92.19 84 PHE A C 1
ATOM 677 O O . PHE A 1 84 ? 8.334 -1.103 -13.304 1.00 92.19 84 PHE A O 1
ATOM 684 N N . ILE A 1 85 ? 6.420 -1.784 -14.256 1.00 94.50 85 ILE A N 1
ATOM 685 C CA . ILE A 1 85 ? 5.525 -0.890 -13.529 1.00 94.50 85 ILE A CA 1
ATOM 686 C C . ILE A 1 85 ? 4.613 -1.713 -12.625 1.00 94.50 85 ILE A C 1
ATOM 688 O O . ILE A 1 85 ? 4.190 -2.816 -12.978 1.00 94.50 85 ILE A O 1
ATOM 692 N N . VAL A 1 86 ? 4.308 -1.160 -11.463 1.00 95.31 86 VAL A N 1
ATOM 693 C CA . VAL A 1 86 ? 3.334 -1.696 -10.522 1.00 95.31 86 VAL A CA 1
ATOM 694 C C . VAL A 1 86 ? 2.057 -0.906 -10.703 1.00 95.31 86 VAL A C 1
ATOM 696 O O . VAL A 1 86 ? 2.038 0.308 -10.501 1.00 95.31 86 VAL A O 1
ATOM 699 N N . VAL A 1 87 ? 0.995 -1.600 -11.079 1.00 94.31 87 VAL A N 1
ATOM 700 C CA . VAL A 1 87 ? -0.333 -1.013 -11.208 1.00 94.31 87 VAL A CA 1
ATOM 701 C C . VAL A 1 87 ? -1.207 -1.597 -10.116 1.00 94.31 87 VAL A C 1
ATOM 703 O O . VAL A 1 87 ? -1.140 -2.796 -9.831 1.00 94.31 87 VAL A O 1
ATOM 706 N N . ALA A 1 88 ? -2.006 -0.743 -9.498 1.00 93.31 88 ALA A N 1
ATOM 707 C CA . ALA A 1 88 ? -2.963 -1.146 -8.497 1.00 93.31 88 ALA A CA 1
ATOM 708 C C . ALA A 1 88 ? -4.370 -0.739 -8.901 1.00 93.31 88 ALA A C 1
ATOM 710 O O . ALA A 1 88 ? -4.589 0.314 -9.496 1.00 93.31 88 ALA A O 1
ATOM 711 N N . LEU A 1 89 ? -5.304 -1.616 -8.561 1.00 90.88 89 LEU A N 1
ATOM 712 C CA . LEU A 1 89 ? -6.711 -1.491 -8.856 1.00 90.88 89 LEU A CA 1
ATOM 713 C C . LEU A 1 89 ? -7.509 -1.621 -7.562 1.00 90.88 89 LEU A C 1
ATOM 715 O O . LEU A 1 89 ? -7.403 -2.636 -6.877 1.00 90.88 89 LEU A O 1
ATOM 719 N N . THR A 1 90 ? -8.304 -0.608 -7.221 1.00 90.19 90 THR A N 1
ATOM 720 C CA . THR A 1 90 ? -9.215 -0.702 -6.068 1.00 90.19 90 THR A CA 1
ATOM 721 C C . THR A 1 90 ? -10.521 -1.355 -6.499 1.00 90.19 90 THR A C 1
ATOM 723 O O . THR A 1 90 ? -11.142 -0.903 -7.459 1.00 90.19 90 THR A O 1
ATOM 726 N N . VAL A 1 91 ? -10.934 -2.400 -5.781 1.00 89.38 91 VAL A N 1
ATOM 727 C CA . VAL A 1 91 ? -12.105 -3.226 -6.109 1.00 89.38 91 VAL A CA 1
ATOM 728 C C . VAL A 1 91 ? -12.957 -3.443 -4.858 1.00 89.38 91 VAL A C 1
ATOM 730 O O . VAL A 1 91 ? -12.421 -3.590 -3.751 1.00 89.38 91 VAL A O 1
ATOM 733 N N . SER A 1 92 ? -14.283 -3.444 -5.010 1.00 89.19 92 SER A N 1
ATOM 734 C CA . SER A 1 92 ? -15.201 -3.806 -3.921 1.00 89.19 92 SER A CA 1
ATOM 735 C C . SER A 1 92 ? -15.291 -5.326 -3.730 1.00 89.19 92 SER A C 1
ATOM 737 O O . SER A 1 92 ? -14.904 -6.106 -4.601 1.00 89.19 92 SER A O 1
ATOM 739 N N . PHE A 1 93 ? -15.802 -5.768 -2.579 1.00 88.38 93 PHE A N 1
ATOM 740 C CA . PHE A 1 93 ? -16.082 -7.187 -2.344 1.00 88.38 93 PHE A CA 1
ATOM 741 C C . PHE A 1 93 ? -17.040 -7.781 -3.393 1.00 88.38 93 PHE A C 1
ATOM 743 O O . PHE A 1 93 ? -16.763 -8.855 -3.925 1.00 88.38 93 PHE A O 1
ATOM 750 N N . GLU A 1 94 ? -18.101 -7.051 -3.752 1.00 86.94 94 GLU A N 1
ATOM 751 C CA . GLU A 1 94 ? -19.095 -7.467 -4.754 1.00 86.94 94 GLU A CA 1
ATOM 752 C C . GLU A 1 94 ? -18.454 -7.730 -6.126 1.00 86.94 94 GLU A C 1
ATOM 754 O O . GLU A 1 94 ? -18.662 -8.782 -6.724 1.00 86.94 94 GLU A O 1
ATOM 759 N N . GLU A 1 95 ? -17.593 -6.817 -6.588 1.00 85.50 95 GLU A N 1
ATOM 760 C CA . GLU A 1 95 ? -16.908 -6.933 -7.883 1.00 85.50 95 GLU A CA 1
ATOM 761 C C . GLU A 1 95 ? -15.943 -8.133 -7.940 1.00 85.50 95 GLU A C 1
ATOM 763 O O . GLU A 1 95 ? -15.700 -8.689 -9.012 1.00 85.50 95 GLU A O 1
ATOM 768 N N . LEU A 1 96 ? -15.380 -8.553 -6.801 1.00 85.19 96 LEU A N 1
ATOM 769 C CA . LEU A 1 96 ? -14.498 -9.720 -6.740 1.00 85.19 96 LEU A CA 1
ATOM 770 C C . LEU A 1 96 ? -15.245 -11.043 -6.565 1.00 85.19 96 LEU A C 1
ATOM 772 O O . LEU A 1 96 ? -14.734 -12.082 -6.995 1.00 85.19 96 LEU A O 1
ATOM 776 N N . GLN A 1 97 ? -16.427 -11.024 -5.949 1.00 84.44 97 GLN A N 1
ATOM 777 C CA . GLN A 1 97 ? -17.232 -12.224 -5.730 1.00 84.44 97 GLN A CA 1
ATOM 778 C C . GLN A 1 97 ? -17.599 -12.897 -7.061 1.00 84.44 97 GLN A C 1
ATOM 780 O O . GLN A 1 97 ? -17.542 -14.126 -7.178 1.00 84.44 97 GLN A O 1
ATOM 785 N N . ASP A 1 98 ? -17.853 -12.094 -8.093 1.00 80.94 98 ASP A N 1
ATOM 786 C CA . ASP A 1 98 ? -18.159 -12.565 -9.445 1.00 80.94 98 ASP A CA 1
ATOM 787 C C . ASP A 1 98 ? -16.970 -13.259 -10.133 1.00 80.94 98 ASP A C 1
ATOM 789 O O . ASP A 1 98 ? -17.151 -14.125 -10.993 1.00 80.94 98 ASP A O 1
ATOM 793 N N . LEU A 1 99 ? -15.735 -12.944 -9.725 1.00 80.75 99 LEU A N 1
ATOM 794 C CA . LEU A 1 99 ? -14.510 -13.442 -10.359 1.00 80.75 99 LEU A CA 1
ATOM 795 C C . LEU A 1 99 ? -14.055 -14.818 -9.844 1.00 80.75 99 LEU A C 1
ATOM 797 O O . LEU A 1 99 ? -13.053 -15.344 -10.328 1.00 80.75 99 LEU A O 1
ATOM 801 N N . ARG A 1 100 ? -14.775 -15.423 -8.884 1.00 81.88 100 ARG A N 1
ATOM 802 C CA . ARG A 1 100 ? -14.443 -16.727 -8.262 1.00 81.88 100 ARG A CA 1
ATOM 803 C C . ARG A 1 100 ? -12.999 -16.817 -7.740 1.00 81.88 100 ARG A C 1
ATOM 805 O O . ARG A 1 100 ? -12.411 -17.899 -7.706 1.00 81.88 100 ARG A O 1
ATOM 812 N N . VAL A 1 101 ? -12.423 -15.687 -7.337 1.00 83.44 101 VAL A N 1
ATOM 813 C CA . VAL A 1 101 ? -11.088 -15.626 -6.732 1.00 83.44 101 VAL A CA 1
ATOM 814 C C . VAL A 1 101 ? -11.215 -15.845 -5.227 1.00 83.44 101 VAL A C 1
ATOM 816 O O . VAL A 1 101 ? -12.122 -15.318 -4.588 1.00 83.44 101 VAL A O 1
ATOM 819 N N . THR A 1 102 ? -10.298 -16.612 -4.636 1.00 87.25 102 THR A N 1
ATOM 820 C CA . THR A 1 102 ? -10.228 -16.758 -3.177 1.00 87.25 102 THR A CA 1
ATOM 821 C C . THR A 1 102 ? -9.776 -15.444 -2.550 1.00 87.25 102 THR A C 1
ATOM 823 O O . THR A 1 102 ? -8.648 -15.003 -2.774 1.00 87.25 102 THR A O 1
ATOM 826 N N . LEU A 1 103 ? -10.649 -14.828 -1.754 1.00 90.06 103 LEU A N 1
ATOM 827 C CA . LEU A 1 103 ? -10.367 -13.555 -1.097 1.00 90.06 103 LEU A CA 1
ATOM 828 C C . LEU A 1 103 ? -9.765 -13.747 0.298 1.00 90.06 103 LEU A C 1
ATOM 830 O O . LEU A 1 103 ? -10.190 -14.650 1.028 1.00 90.06 103 LEU A O 1
ATOM 834 N N . PRO A 1 104 ? -8.809 -12.888 0.700 1.00 91.19 104 PRO A N 1
ATOM 835 C CA . PRO A 1 104 ? -8.377 -12.792 2.087 1.00 91.19 104 PRO A CA 1
ATOM 836 C C . PRO A 1 104 ? -9.576 -12.538 3.007 1.00 91.19 104 PRO A C 1
ATOM 838 O O . PRO A 1 104 ? -10.355 -11.606 2.784 1.00 91.19 104 PRO A O 1
ATOM 841 N N . LYS A 1 105 ? -9.731 -13.398 4.019 1.00 89.06 105 LYS A N 1
ATOM 842 C CA . LYS A 1 105 ? -10.763 -13.262 5.061 1.00 89.06 105 LYS A CA 1
ATOM 843 C C . LYS A 1 105 ? -10.315 -12.326 6.178 1.00 89.06 105 LYS A C 1
ATOM 845 O O . LYS A 1 105 ? -11.133 -11.617 6.757 1.00 89.06 105 LYS A O 1
ATOM 850 N N . GLU A 1 106 ? -9.020 -12.348 6.460 1.00 92.19 106 GLU A N 1
ATOM 851 C CA . GLU A 1 106 ? -8.368 -11.529 7.472 1.00 92.19 106 GLU A CA 1
ATOM 852 C C . GLU A 1 106 ? -7.887 -10.212 6.860 1.00 92.19 106 GLU A C 1
ATOM 854 O O . GLU A 1 106 ? -7.632 -10.124 5.656 1.00 92.19 106 GLU A O 1
ATOM 859 N N . GLY A 1 107 ? -7.809 -9.177 7.698 1.00 92.88 107 GLY A N 1
ATOM 860 C CA . GLY A 1 107 ? -7.266 -7.882 7.301 1.00 92.88 107 GLY A CA 1
ATOM 861 C C . GLY A 1 107 ? -5.751 -7.902 7.155 1.00 92.88 107 GLY A C 1
ATOM 862 O O . GLY A 1 107 ? -5.076 -8.863 7.519 1.00 92.88 107 GLY A O 1
ATOM 863 N N . LEU A 1 108 ? -5.209 -6.813 6.626 1.00 94.50 108 LEU A N 1
ATOM 864 C CA . LEU A 1 108 ? -3.776 -6.663 6.438 1.00 94.50 108 LEU A CA 1
ATOM 865 C C . LEU A 1 108 ? -3.097 -6.490 7.797 1.00 94.50 108 LEU A C 1
ATOM 867 O O . LEU A 1 108 ? -3.573 -5.726 8.641 1.00 94.50 108 LEU A O 1
ATOM 871 N N . MET A 1 109 ? -1.977 -7.178 8.004 1.00 94.50 109 MET A N 1
ATOM 872 C CA . MET A 1 109 ? -1.145 -6.939 9.177 1.00 94.50 109 MET A CA 1
ATOM 873 C C . MET A 1 109 ? -0.504 -5.555 9.061 1.00 94.50 109 MET A C 1
ATOM 875 O O . MET A 1 109 ? 0.102 -5.235 8.040 1.00 94.50 109 MET A O 1
ATOM 879 N N . VAL A 1 110 ? -0.653 -4.733 10.094 1.00 94.69 110 VAL A N 1
ATOM 880 C CA . VAL A 1 110 ? -0.156 -3.353 10.127 1.00 94.69 110 VAL A CA 1
ATOM 881 C C . VAL A 1 110 ? 0.856 -3.153 11.250 1.00 94.69 110 VAL A C 1
ATOM 883 O O . VAL A 1 110 ? 0.934 -3.945 12.185 1.00 94.69 110 VAL A O 1
ATOM 886 N N . THR A 1 111 ? 1.632 -2.075 11.178 1.00 91.88 111 THR A N 1
ATOM 887 C CA . THR A 1 111 ? 2.550 -1.669 12.250 1.00 91.88 111 THR A CA 1
ATOM 888 C C . THR A 1 111 ? 1.997 -0.457 12.999 1.00 91.88 111 THR A C 1
ATOM 890 O O . THR A 1 111 ? 1.438 0.473 12.403 1.00 91.88 111 THR A O 1
ATOM 893 N N . GLY A 1 112 ? 2.145 -0.457 14.325 1.00 89.62 112 GLY A N 1
ATOM 894 C CA . GLY A 1 112 ? 1.669 0.622 15.194 1.00 89.62 112 GLY A CA 1
ATOM 895 C C . GLY A 1 112 ? 0.298 0.370 15.841 1.00 89.62 112 GLY A C 1
ATOM 896 O O . GLY A 1 112 ? -0.248 -0.734 15.786 1.00 89.62 112 GLY A O 1
ATOM 897 N N . PRO A 1 113 ? -0.283 1.380 16.511 1.00 91.31 113 PRO A N 1
ATOM 898 C CA . PRO A 1 113 ? -1.561 1.235 17.200 1.00 91.31 113 PRO A CA 1
ATOM 899 C C . PRO A 1 113 ? -2.683 0.849 16.234 1.00 91.31 113 PRO A C 1
ATOM 901 O O . PRO A 1 113 ? -2.926 1.525 15.235 1.00 91.31 113 PRO A O 1
ATOM 904 N N . LEU A 1 114 ? -3.406 -0.220 16.567 1.00 92.00 114 LEU A N 1
ATOM 905 C CA . LEU A 1 114 ? -4.496 -0.719 15.731 1.00 92.00 114 LEU A CA 1
ATOM 906 C C . LEU A 1 114 ? -5.614 0.328 15.568 1.00 92.00 114 LEU A C 1
ATOM 908 O O . LEU A 1 114 ? -6.172 0.470 14.486 1.00 92.00 114 LEU A O 1
ATOM 912 N N . GLU A 1 115 ? -5.873 1.127 16.605 1.00 91.75 115 GLU A N 1
ATOM 913 C CA . GLU A 1 115 ? -6.832 2.240 16.573 1.00 91.75 115 GLU A CA 1
ATOM 914 C C . GLU A 1 115 ? -6.538 3.249 15.450 1.00 91.75 115 GLU A C 1
ATOM 916 O O . GLU A 1 115 ? -7.445 3.647 14.716 1.00 91.75 115 GLU A O 1
ATOM 921 N N . ASP A 1 116 ? -5.271 3.623 15.268 1.00 90.06 116 ASP A N 1
ATOM 922 C CA . ASP A 1 116 ? -4.857 4.567 14.225 1.00 90.06 116 ASP A CA 1
ATOM 923 C C . ASP A 1 116 ? -4.985 3.947 12.828 1.00 90.06 116 ASP A C 1
ATOM 925 O O . ASP A 1 116 ? -5.367 4.620 11.865 1.00 90.06 116 ASP A O 1
ATOM 929 N N . ALA A 1 117 ? -4.727 2.642 12.713 1.00 92.25 117 ALA A N 1
ATOM 930 C CA . ALA A 1 117 ? -4.922 1.910 11.469 1.00 92.25 117 ALA A CA 1
ATOM 931 C C . ALA A 1 117 ? -6.405 1.861 11.062 1.00 92.25 117 ALA A C 1
ATOM 933 O O . ALA A 1 117 ? -6.727 2.096 9.901 1.00 92.25 117 ALA A O 1
ATOM 934 N N . PHE A 1 118 ? -7.322 1.646 12.013 1.00 92.38 118 PHE A N 1
ATOM 935 C CA . PHE A 1 118 ? -8.766 1.679 11.742 1.00 92.38 118 PHE A CA 1
ATOM 936 C C . PHE A 1 118 ? -9.262 3.080 11.364 1.00 92.38 118 PHE A C 1
ATOM 938 O O . PHE A 1 118 ? -10.118 3.220 10.495 1.00 92.38 118 PHE A O 1
ATOM 945 N N . ARG A 1 119 ? -8.697 4.136 11.960 1.00 90.44 119 ARG A N 1
ATOM 946 C CA . ARG A 1 119 ? -9.012 5.531 11.594 1.00 90.44 119 ARG A CA 1
ATOM 947 C C . ARG A 1 119 ? -8.514 5.930 10.209 1.00 90.44 119 ARG A C 1
ATOM 949 O O . ARG A 1 119 ? -9.032 6.883 9.635 1.00 90.44 119 ARG A O 1
ATOM 956 N N . SER A 1 120 ? -7.504 5.233 9.698 1.00 88.81 120 SER A N 1
ATOM 957 C CA . SER A 1 120 ? -6.877 5.508 8.403 1.00 88.81 120 SER A CA 1
ATOM 958 C C . SER A 1 120 ? -7.341 4.569 7.288 1.00 88.81 120 SER A C 1
ATOM 960 O O . SER A 1 120 ? -6.725 4.544 6.224 1.00 88.81 120 SER A O 1
ATOM 962 N N . ILE A 1 121 ? -8.436 3.827 7.498 1.00 89.31 121 ILE A N 1
ATOM 963 C CA . ILE A 1 121 ? -9.078 3.059 6.428 1.00 89.31 121 ILE A CA 1
ATOM 964 C C . ILE A 1 121 ? -9.496 4.034 5.315 1.00 89.31 121 ILE A C 1
ATOM 966 O O . ILE A 1 121 ? -10.210 5.004 5.598 1.00 89.31 121 ILE A O 1
ATOM 970 N N . PRO A 1 122 ? -9.084 3.796 4.055 1.00 84.94 122 PRO A N 1
ATOM 971 C CA . PRO A 1 122 ? -9.464 4.651 2.943 1.00 84.94 122 PRO A CA 1
ATOM 972 C C . PRO A 1 122 ? -10.993 4.770 2.852 1.00 84.94 122 PRO A C 1
ATOM 974 O O . PRO A 1 122 ? -11.686 3.747 2.750 1.00 84.94 122 PRO A O 1
ATOM 977 N N . PRO A 1 123 ? -11.548 5.998 2.893 1.00 75.88 123 PRO A N 1
ATOM 978 C CA . PRO A 1 123 ? -12.988 6.193 2.878 1.00 75.88 123 PRO A CA 1
ATOM 979 C C . PRO A 1 123 ? -13.587 5.622 1.598 1.00 75.88 123 PRO A C 1
ATOM 981 O O . PRO A 1 123 ? -12.907 5.471 0.578 1.00 75.88 123 PRO A O 1
ATOM 984 N N . LYS A 1 124 ? -14.894 5.330 1.627 1.00 71.25 124 LYS A N 1
ATOM 985 C CA . LYS A 1 124 ? -15.615 5.051 0.388 1.00 71.25 124 LYS A CA 1
ATOM 986 C C . LYS A 1 124 ? -15.487 6.259 -0.528 1.00 71.25 124 LYS A C 1
ATOM 988 O O . LYS A 1 124 ? -16.074 7.295 -0.243 1.00 71.25 124 LYS A O 1
ATOM 993 N N . THR A 1 125 ? -14.667 6.149 -1.578 1.00 59.09 125 THR A N 1
ATOM 994 C CA . THR A 1 125 ? -14.589 7.170 -2.616 1.00 59.09 125 THR A CA 1
ATOM 995 C C . THR A 1 125 ? -15.999 7.309 -3.169 1.00 59.09 125 THR A C 1
ATOM 997 O O . THR A 1 125 ? -16.513 6.423 -3.844 1.00 59.09 125 THR A O 1
ATOM 1000 N N . ALA A 1 126 ? -16.671 8.394 -2.786 1.00 43.53 126 ALA A N 1
ATOM 1001 C CA . ALA A 1 126 ? -18.003 8.731 -3.252 1.00 43.53 126 ALA A CA 1
ATOM 1002 C C . ALA A 1 126 ? -17.892 9.112 -4.733 1.00 43.53 126 ALA A C 1
ATOM 1004 O O . ALA A 1 126 ? -17.718 10.277 -5.079 1.00 43.53 126 ALA A O 1
ATOM 1005 N N . ARG A 1 127 ? -17.881 8.114 -5.616 1.00 47.78 127 ARG A N 1
ATOM 1006 C CA . ARG A 1 127 ? -17.865 8.298 -7.070 1.00 47.78 127 ARG A CA 1
ATOM 1007 C C . ARG A 1 127 ? -18.942 7.443 -7.733 1.00 47.78 127 ARG A C 1
ATOM 1009 O O . ARG A 1 127 ? -18.668 6.702 -8.665 1.00 47.78 127 ARG A O 1
ATOM 1016 N N . ASP A 1 128 ? -20.176 7.647 -7.284 1.00 43.03 128 ASP A N 1
ATOM 1017 C CA . ASP A 1 128 ? -21.387 7.308 -8.043 1.00 43.03 128 ASP A CA 1
ATOM 1018 C C . ASP A 1 128 ? -21.831 8.450 -8.983 1.00 43.03 128 ASP A C 1
ATOM 1020 O O . ASP A 1 128 ? -22.849 8.334 -9.657 1.00 43.03 128 ASP A O 1
ATOM 1024 N N . SER A 1 129 ? -21.099 9.574 -9.062 1.00 40.31 129 SER A N 1
ATOM 1025 C CA . SER A 1 129 ? -21.608 10.785 -9.733 1.00 40.31 129 SER A CA 1
ATOM 1026 C C . SER A 1 129 ? -20.805 11.334 -10.917 1.00 40.31 129 SER A C 1
ATOM 1028 O O . SER A 1 129 ? -21.178 12.383 -11.434 1.00 40.31 129 SER A O 1
ATOM 1030 N N . SER A 1 130 ? -19.762 10.667 -11.416 1.00 39.50 130 SER A N 1
ATOM 1031 C CA . SER A 1 130 ? -19.195 11.033 -12.728 1.00 39.50 130 SER A CA 1
ATOM 1032 C C . SER A 1 130 ? -18.289 9.936 -13.282 1.00 39.50 130 SER A C 1
ATOM 1034 O O . SER A 1 130 ? -17.184 9.764 -12.780 1.00 39.50 130 SER A O 1
ATOM 1036 N N . SER A 1 131 ? -18.797 9.187 -14.266 1.00 38.06 131 SER A N 1
ATOM 1037 C CA . SER A 1 131 ? -18.180 8.747 -15.540 1.00 38.06 131 SER A CA 1
ATOM 1038 C C . SER A 1 131 ? -16.653 8.592 -15.712 1.00 38.06 131 SER A C 1
ATOM 1040 O O . SER A 1 131 ? -16.190 8.573 -16.849 1.00 38.06 131 SER A O 1
ATOM 1042 N N . ASP A 1 132 ? -15.857 8.454 -14.660 1.00 40.75 132 ASP A N 1
ATOM 1043 C CA . ASP A 1 132 ? -14.402 8.385 -14.742 1.00 40.75 132 ASP A CA 1
ATOM 1044 C C . ASP A 1 132 ? -13.920 7.035 -14.212 1.00 40.75 132 ASP A C 1
ATOM 1046 O O . ASP A 1 132 ? -13.577 6.848 -13.045 1.00 40.75 132 ASP A O 1
ATOM 1050 N N . VAL A 1 133 ? -13.874 6.078 -15.138 1.00 45.47 133 VAL A N 1
ATOM 1051 C CA . VAL A 1 133 ? -13.201 4.772 -15.027 1.00 45.47 133 VAL A CA 1
ATOM 1052 C C . VAL A 1 133 ? -11.708 4.928 -14.649 1.00 45.47 133 VAL A C 1
ATOM 1054 O O . VAL A 1 133 ? -11.050 3.962 -14.275 1.00 45.47 133 VAL A O 1
ATOM 1057 N N . SER A 1 134 ? -11.179 6.154 -14.675 1.00 44.34 134 SER A N 1
ATOM 1058 C CA . SER A 1 134 ? -9.779 6.522 -14.464 1.00 44.34 134 SER A CA 1
ATOM 1059 C C . SER A 1 134 ? -9.250 6.399 -13.028 1.00 44.34 134 SER A C 1
ATOM 1061 O O . SER A 1 134 ? -8.041 6.325 -12.866 1.00 44.34 134 SER A O 1
ATOM 1063 N N . VAL A 1 135 ? -10.093 6.329 -11.986 1.00 54.00 135 VAL A N 1
ATOM 1064 C CA .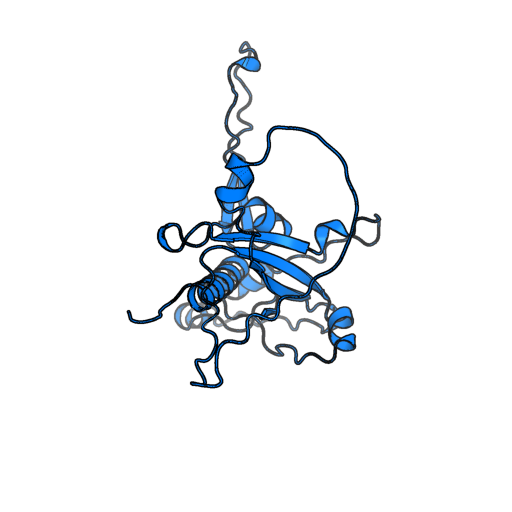 VAL A 1 135 ? -9.612 6.166 -10.583 1.00 54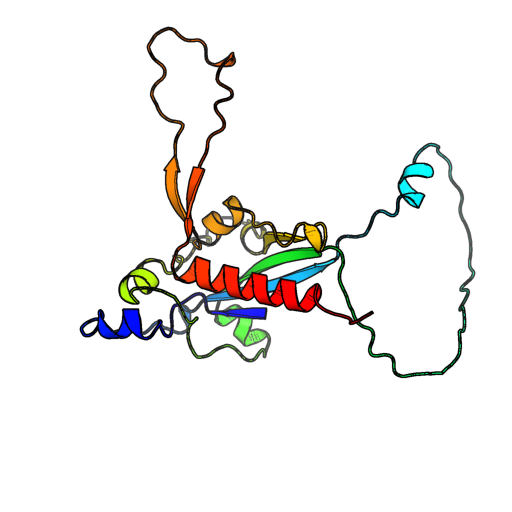.00 135 VAL A CA 1
ATOM 1065 C C . VAL A 1 135 ? -9.550 4.706 -10.135 1.00 54.00 135 VAL A C 1
ATOM 1067 O O . VAL A 1 135 ? -9.136 4.398 -9.021 1.00 54.00 135 VAL A O 1
ATOM 1070 N N . ARG A 1 136 ? -9.927 3.776 -11.015 1.00 66.75 136 ARG A N 1
ATOM 1071 C CA . ARG A 1 136 ? -9.832 2.349 -10.718 1.00 66.75 136 ARG A CA 1
ATOM 1072 C C . ARG A 1 136 ? -8.388 1.877 -10.789 1.00 66.75 136 ARG A C 1
ATOM 1074 O O . ARG A 1 136 ? -7.917 1.330 -9.804 1.00 66.75 136 ARG A O 1
ATOM 1081 N N . GLU A 1 137 ? -7.688 2.133 -11.891 1.00 83.25 137 GLU A N 1
ATOM 1082 C CA . GLU A 1 137 ? -6.291 1.727 -12.082 1.00 83.25 137 GLU A CA 1
ATOM 1083 C C . GLU A 1 137 ? -5.335 2.911 -11.899 1.00 83.25 137 GLU A C 1
ATOM 1085 O O . GLU A 1 137 ? -5.447 3.913 -12.601 1.00 83.25 137 GLU A O 1
ATOM 1090 N N . CYS A 1 138 ? -4.347 2.781 -11.014 1.00 89.06 138 CYS A N 1
ATOM 1091 C CA . CYS A 1 138 ? -3.268 3.756 -10.865 1.00 89.06 138 CYS A CA 1
ATOM 1092 C C . CYS A 1 138 ? -1.895 3.074 -10.889 1.00 89.06 138 CYS A C 1
ATOM 1094 O O . CYS A 1 138 ? -1.727 1.937 -10.441 1.00 89.06 138 CYS A O 1
ATOM 1096 N N . VAL A 1 139 ? -0.891 3.762 -11.436 1.00 92.31 139 VAL A N 1
ATOM 1097 C CA . VAL A 1 139 ? 0.501 3.300 -11.372 1.00 92.31 139 VAL A CA 1
ATOM 1098 C C . VAL A 1 139 ? 1.052 3.697 -10.008 1.00 92.31 139 VAL A C 1
ATOM 1100 O O . VAL A 1 139 ? 1.228 4.877 -9.739 1.00 92.31 139 VAL A O 1
ATOM 1103 N N . LEU A 1 140 ? 1.309 2.719 -9.141 1.00 93.56 140 LEU A N 1
ATOM 1104 C CA . LEU A 1 140 ? 1.808 2.977 -7.788 1.00 93.56 140 LEU A CA 1
ATOM 1105 C C . LEU A 1 140 ? 3.313 3.103 -7.712 1.00 93.56 140 LEU A C 1
ATOM 1107 O O . LEU A 1 140 ? 3.833 3.821 -6.861 1.00 93.56 140 LEU A O 1
ATOM 1111 N N . ALA A 1 141 ? 4.013 2.346 -8.546 1.00 93.88 141 ALA A N 1
ATOM 1112 C CA . ALA A 1 141 ? 5.455 2.316 -8.502 1.00 93.88 141 ALA A CA 1
ATOM 1113 C C . ALA A 1 141 ? 6.056 1.899 -9.837 1.00 93.88 141 ALA A C 1
ATOM 1115 O O . ALA A 1 141 ? 5.410 1.277 -10.682 1.00 93.88 141 ALA A O 1
ATOM 1116 N N . GLN A 1 142 ? 7.333 2.208 -10.003 1.00 93.81 142 GLN A N 1
ATOM 1117 C CA . GLN A 1 142 ? 8.128 1.823 -11.154 1.00 93.81 142 GLN A CA 1
ATOM 1118 C C . GLN A 1 142 ? 9.485 1.287 -10.708 1.00 93.81 142 GLN A C 1
ATOM 1120 O O . GLN A 1 142 ? 10.130 1.837 -9.818 1.00 93.81 142 GLN A O 1
ATOM 1125 N N . CYS A 1 143 ? 9.923 0.208 -11.344 1.00 92.12 143 CYS A N 1
ATOM 1126 C CA . CYS A 1 143 ? 11.273 -0.320 -11.241 1.00 92.12 143 CYS A CA 1
ATOM 1127 C C . CYS A 1 143 ? 11.942 -0.104 -12.600 1.00 92.12 143 CYS A C 1
ATOM 1129 O O . CYS A 1 143 ? 11.554 -0.728 -13.591 1.00 92.12 143 CYS A O 1
ATOM 1131 N N . ASN A 1 144 ? 12.897 0.826 -12.662 1.00 87.94 144 ASN A N 1
ATOM 1132 C CA . ASN A 1 144 ? 13.616 1.139 -13.902 1.00 87.94 144 ASN A CA 1
ATOM 1133 C C . ASN A 1 144 ? 14.825 0.217 -14.109 1.00 87.94 144 ASN A C 1
ATOM 1135 O O . ASN A 1 144 ? 15.169 -0.098 -15.244 1.00 87.94 144 ASN A O 1
ATOM 1139 N N . SER A 1 145 ? 15.457 -0.211 -13.018 1.00 83.31 145 SER A N 1
ATOM 1140 C CA . SER A 1 145 ? 16.544 -1.184 -13.020 1.00 83.31 145 SER A CA 1
ATOM 1141 C C . SER A 1 145 ? 16.627 -1.882 -11.667 1.00 83.31 145 SER A C 1
ATOM 1143 O O . SER A 1 145 ? 16.155 -1.355 -10.654 1.00 83.31 145 SER A O 1
ATOM 1145 N N . ARG A 1 146 ? 17.298 -3.037 -11.639 1.00 80.62 146 ARG A N 1
ATOM 1146 C CA . ARG A 1 146 ? 17.589 -3.777 -10.404 1.00 80.62 146 ARG A CA 1
ATOM 1147 C C . ARG A 1 146 ? 18.352 -2.929 -9.379 1.00 80.62 146 ARG A C 1
ATOM 1149 O O . ARG A 1 146 ? 18.052 -3.018 -8.195 1.00 80.62 146 ARG A O 1
ATOM 1156 N N . ASP A 1 147 ? 19.284 -2.094 -9.835 1.00 80.94 147 ASP A N 1
ATOM 1157 C CA . ASP A 1 147 ? 20.134 -1.274 -8.959 1.00 80.94 147 ASP A CA 1
ATOM 1158 C C . ASP A 1 147 ? 19.397 -0.060 -8.383 1.00 80.94 147 ASP A C 1
ATOM 1160 O O . ASP A 1 147 ? 19.694 0.390 -7.280 1.00 80.94 147 ASP A O 1
ATOM 1164 N N . THR A 1 148 ? 18.417 0.466 -9.123 1.00 84.81 148 THR A N 1
ATOM 1165 C CA . THR A 1 148 ? 17.610 1.616 -8.680 1.00 84.81 148 THR A CA 1
ATOM 1166 C C . THR A 1 148 ? 16.537 1.193 -7.677 1.00 84.81 148 THR A C 1
ATOM 1168 O O . THR A 1 148 ? 16.104 1.994 -6.848 1.00 84.81 148 THR A O 1
ATOM 1171 N N . GLY A 1 149 ? 16.092 -0.062 -7.756 1.00 86.19 149 GLY A N 1
ATOM 1172 C CA . GLY A 1 149 ? 14.988 -0.572 -6.960 1.00 86.19 149 GLY A CA 1
ATOM 1173 C C . GLY A 1 149 ? 13.638 0.019 -7.372 1.00 86.19 149 GLY A C 1
ATOM 1174 O O . GLY A 1 149 ? 13.447 0.515 -8.487 1.00 86.19 149 GLY A O 1
ATOM 1175 N N . LEU A 1 150 ? 12.677 -0.076 -6.455 1.00 91.62 150 LEU A N 1
ATOM 1176 C CA . LEU A 1 150 ? 11.294 0.319 -6.685 1.00 91.62 150 LEU A CA 1
ATOM 1177 C C . LEU A 1 150 ? 11.051 1.761 -6.216 1.00 91.62 150 LEU A C 1
ATOM 1179 O O . LEU A 1 150 ? 11.239 2.077 -5.044 1.00 91.62 150 LEU A O 1
ATOM 1183 N N . GLN A 1 151 ? 10.600 2.622 -7.126 1.00 93.38 151 GLN A N 1
ATOM 1184 C CA . GLN A 1 151 ? 10.241 4.013 -6.850 1.00 93.38 151 GLN A CA 1
ATOM 1185 C C . GLN A 1 151 ? 8.724 4.154 -6.811 1.00 93.38 151 GLN A C 1
ATOM 1187 O O . GLN A 1 151 ? 8.063 3.837 -7.799 1.00 93.38 151 GLN A O 1
ATOM 1192 N N . PHE A 1 152 ? 8.181 4.630 -5.694 1.00 94.06 152 PHE A N 1
ATOM 1193 C CA . PHE A 1 152 ? 6.744 4.832 -5.518 1.00 94.06 152 PHE A CA 1
ATOM 1194 C C . PHE A 1 152 ? 6.325 6.248 -5.905 1.00 94.06 152 PHE A C 1
ATOM 1196 O O . PHE A 1 152 ? 7.052 7.206 -5.641 1.00 94.06 152 PHE A O 1
ATOM 1203 N N . ASP A 1 153 ? 5.140 6.366 -6.497 1.00 92.00 153 ASP A N 1
ATOM 1204 C CA . ASP A 1 153 ? 4.512 7.647 -6.796 1.00 92.00 153 ASP A CA 1
ATOM 1205 C C . ASP A 1 153 ? 3.714 8.139 -5.570 1.00 92.00 153 ASP A C 1
ATOM 1207 O O . ASP A 1 153 ? 2.713 7.513 -5.194 1.00 92.00 153 ASP A O 1
ATOM 1211 N N . PRO A 1 154 ? 4.131 9.242 -4.917 1.00 90.00 154 PRO A N 1
ATOM 1212 C CA . PRO A 1 154 ? 3.428 9.764 -3.751 1.00 90.00 154 PRO A CA 1
ATOM 1213 C C . PRO A 1 154 ? 2.002 10.220 -4.078 1.00 90.00 154 PRO A C 1
ATOM 1215 O O . PRO A 1 154 ? 1.128 10.086 -3.222 1.00 90.00 154 PRO A O 1
ATOM 1218 N N . GLU A 1 155 ? 1.732 10.718 -5.288 1.00 88.06 155 GLU A N 1
ATOM 1219 C CA . GLU A 1 155 ? 0.393 11.184 -5.663 1.00 88.06 155 GLU A CA 1
ATOM 1220 C C . GLU A 1 155 ? -0.587 10.016 -5.748 1.00 88.06 155 GLU A C 1
ATOM 1222 O O . GLU A 1 155 ? -1.695 10.086 -5.210 1.00 88.06 155 GLU A O 1
ATOM 1227 N N . ALA A 1 156 ? -0.152 8.905 -6.342 1.00 89.81 156 ALA A N 1
ATOM 1228 C CA . ALA A 1 156 ? -0.953 7.694 -6.435 1.00 89.81 156 ALA A CA 1
ATOM 1229 C C . ALA A 1 156 ? -1.250 7.100 -5.043 1.00 89.81 156 ALA A C 1
ATOM 1231 O O . ALA A 1 156 ? -2.372 6.664 -4.775 1.00 89.81 156 ALA A O 1
ATOM 1232 N N . LEU A 1 157 ? -0.287 7.153 -4.114 1.00 91.12 157 LEU A N 1
ATOM 1233 C CA . LEU A 1 157 ? -0.493 6.715 -2.728 1.00 91.12 157 LEU A CA 1
ATOM 1234 C C . LEU A 1 157 ? -1.482 7.608 -1.960 1.00 91.12 157 LEU A C 1
ATOM 1236 O O . LEU A 1 157 ? -2.290 7.091 -1.184 1.00 91.12 157 LEU A O 1
ATOM 1240 N N . ILE A 1 158 ? -1.460 8.930 -2.178 1.00 89.38 158 ILE A N 1
ATOM 1241 C CA . ILE A 1 158 ? -2.459 9.852 -1.608 1.00 89.38 158 ILE A CA 1
ATOM 1242 C C . ILE A 1 158 ? -3.849 9.540 -2.176 1.00 89.38 158 ILE A C 1
ATOM 1244 O O . ILE A 1 158 ? -4.811 9.454 -1.415 1.00 89.38 158 ILE A O 1
ATOM 1248 N N . GLN A 1 159 ? -3.964 9.338 -3.493 1.00 87.44 159 GLN A N 1
ATOM 1249 C CA . GLN A 1 159 ? -5.243 9.047 -4.153 1.00 87.44 159 GLN A CA 1
ATOM 1250 C C . GLN A 1 159 ? -5.896 7.761 -3.631 1.00 87.44 159 GLN A C 1
ATOM 1252 O O . GLN A 1 159 ? -7.118 7.706 -3.499 1.00 87.44 159 GLN A O 1
ATOM 1257 N N . LEU A 1 160 ? -5.092 6.752 -3.288 1.00 88.88 160 LEU A N 1
ATOM 1258 C CA . LEU A 1 160 ? -5.571 5.514 -2.671 1.00 88.88 160 LEU A CA 1
ATOM 1259 C C . LEU A 1 160 ? -5.851 5.624 -1.161 1.00 88.88 160 LEU A C 1
ATOM 1261 O O . LEU A 1 160 ? -6.297 4.651 -0.557 1.00 88.88 160 LEU A O 1
ATOM 1265 N N . GLY A 1 161 ? -5.572 6.767 -0.526 1.00 89.38 161 GLY A N 1
ATOM 1266 C CA . GLY A 1 161 ? -5.694 6.930 0.927 1.00 89.38 161 GLY A CA 1
ATOM 1267 C C . GLY A 1 161 ? -4.636 6.165 1.733 1.00 89.38 161 GLY A C 1
ATOM 1268 O O . GLY A 1 161 ? -4.809 5.945 2.929 1.00 89.38 161 GLY A O 1
ATOM 1269 N N . LEU A 1 162 ? -3.535 5.753 1.097 1.00 91.44 162 LEU A N 1
ATOM 1270 C CA . LEU A 1 162 ? -2.404 5.075 1.746 1.00 91.44 162 LEU A CA 1
ATOM 1271 C C . LEU A 1 162 ? -1.416 6.073 2.373 1.00 91.44 162 LEU A C 1
ATOM 1273 O O . LEU A 1 162 ? -0.614 5.714 3.235 1.00 91.44 162 LEU A O 1
ATOM 1277 N N . CYS A 1 163 ? -1.501 7.342 1.979 1.00 91.44 163 CYS A N 1
ATOM 1278 C CA . CYS A 1 163 ? -0.759 8.447 2.572 1.00 91.44 163 CYS A CA 1
ATOM 1279 C C . CYS A 1 163 ? -1.704 9.506 3.138 1.00 91.44 163 CYS A C 1
ATOM 1281 O O . CYS A 1 163 ? -2.771 9.781 2.595 1.00 91.44 163 CYS A O 1
ATOM 1283 N N . SER A 1 164 ? -1.246 10.159 4.201 1.00 85.50 164 SER A N 1
ATOM 1284 C CA . SER A 1 164 ? -1.811 11.394 4.737 1.00 85.50 164 SER A CA 1
ATOM 1285 C C . SER A 1 164 ? -0.892 12.565 4.394 1.00 85.50 164 SER A C 1
ATOM 1287 O O . SER A 1 164 ? 0.333 12.455 4.488 1.00 85.50 164 SER A O 1
ATOM 1289 N N . VAL A 1 165 ? -1.473 13.690 3.979 1.00 83.31 165 VAL A N 1
ATOM 1290 C CA . VAL A 1 165 ? -0.722 14.924 3.718 1.00 83.31 165 VAL A CA 1
ATOM 1291 C C . VAL A 1 165 ? -0.508 15.635 5.050 1.00 83.31 165 VAL A C 1
ATOM 1293 O O . VAL A 1 165 ? -1.471 16.038 5.699 1.00 83.31 165 VAL A O 1
ATOM 1296 N N . VAL A 1 166 ? 0.749 15.752 5.482 1.00 77.19 166 VAL A N 1
ATOM 1297 C CA . VAL A 1 166 ? 1.105 16.372 6.768 1.00 77.19 166 VAL A CA 1
ATOM 1298 C C . VAL A 1 166 ? 1.217 17.882 6.610 1.00 77.19 166 VAL A C 1
ATOM 1300 O O . VAL A 1 166 ? 0.697 18.628 7.441 1.00 77.19 166 VAL A O 1
ATOM 1303 N N . ARG A 1 167 ? 1.874 18.344 5.538 1.00 66.00 167 ARG A N 1
ATOM 1304 C CA . ARG A 1 167 ? 2.039 19.766 5.217 1.00 66.00 167 ARG A CA 1
ATOM 1305 C C . ARG A 1 167 ? 2.091 19.990 3.711 1.00 66.00 167 ARG A C 1
ATOM 1307 O O . ARG A 1 167 ? 2.813 19.310 2.988 1.00 66.00 167 ARG A O 1
ATOM 1314 N N . GLU A 1 168 ? 1.375 21.015 3.265 1.00 62.09 168 GLU A N 1
ATOM 1315 C CA . GLU A 1 168 ? 1.609 21.659 1.974 1.00 62.09 168 GLU A CA 1
ATOM 1316 C C . GLU A 1 168 ? 2.551 22.847 2.208 1.00 62.09 168 GLU A C 1
ATOM 1318 O O . GLU A 1 168 ? 2.113 23.977 2.445 1.00 62.09 168 GLU A O 1
ATOM 1323 N N . THR A 1 169 ? 3.863 22.610 2.198 1.00 52.62 169 THR A N 1
ATOM 1324 C CA . THR A 1 169 ? 4.857 23.690 2.242 1.00 52.62 169 THR A CA 1
ATOM 1325 C C . THR A 1 169 ? 4.880 24.407 0.892 1.00 52.62 169 THR A C 1
ATOM 1327 O O . THR A 1 169 ? 5.626 24.064 -0.016 1.00 52.62 169 THR A O 1
ATOM 1330 N N . GLY A 1 170 ? 3.977 25.378 0.739 1.00 51.03 170 GLY A N 1
ATOM 1331 C CA . GLY A 1 170 ? 3.852 26.198 -0.472 1.00 51.03 170 GLY A CA 1
ATOM 1332 C C . GLY A 1 170 ? 2.805 27.317 -0.411 1.00 51.03 170 GLY A C 1
ATOM 1333 O O . GLY A 1 170 ? 2.594 28.004 -1.404 1.00 51.03 170 GLY A O 1
ATOM 1334 N N . LYS A 1 171 ? 2.137 27.516 0.733 1.00 48.22 171 LYS A N 1
ATOM 1335 C CA . LYS A 1 171 ? 1.226 28.648 0.983 1.00 48.22 171 LYS A CA 1
ATOM 1336 C C . LYS A 1 171 ? 1.750 29.545 2.101 1.00 48.22 171 LYS A C 1
ATOM 1338 O O . LYS A 1 171 ? 0.999 29.941 2.987 1.00 48.22 171 LYS A O 1
ATOM 1343 N N . GLU A 1 172 ? 3.038 29.860 2.091 1.00 51.78 172 GLU A N 1
ATOM 1344 C CA . GLU A 1 172 ? 3.453 31.060 2.811 1.00 51.78 172 GLU A CA 1
ATOM 1345 C C . GLU A 1 172 ? 2.971 32.253 1.966 1.00 51.78 172 GLU A C 1
ATOM 1347 O O . GLU A 1 172 ? 3.275 32.295 0.769 1.00 51.78 172 GLU A O 1
ATOM 1352 N N . PRO A 1 173 ? 2.128 33.160 2.497 1.00 52.25 173 PRO A N 1
ATOM 1353 C CA . PRO A 1 173 ? 1.695 34.315 1.727 1.00 52.25 173 PRO A CA 1
ATOM 1354 C C . PRO A 1 173 ? 2.943 35.107 1.344 1.00 52.25 173 PRO A C 1
ATOM 1356 O O . PRO A 1 173 ? 3.711 35.514 2.216 1.00 52.25 173 PRO A O 1
ATOM 1359 N N . LEU A 1 174 ? 3.159 35.287 0.037 1.00 57.75 174 LEU A N 1
ATOM 1360 C CA . LEU A 1 174 ? 4.269 36.088 -0.470 1.00 57.75 174 LEU A CA 1
ATOM 1361 C C . LEU A 1 174 ? 4.272 37.441 0.266 1.00 57.75 174 LEU A C 1
ATOM 1363 O O . LEU A 1 174 ? 3.211 38.067 0.378 1.00 57.75 174 LEU A O 1
ATOM 1367 N N . PRO A 1 175 ? 5.424 37.916 0.775 1.00 59.38 175 PRO A N 1
ATOM 1368 C CA . PRO A 1 175 ? 5.503 39.256 1.338 1.00 59.38 175 PRO A CA 1
ATOM 1369 C C . PRO A 1 175 ? 5.038 40.267 0.281 1.00 59.38 175 PRO A C 1
ATOM 1371 O O . PRO A 1 175 ? 5.401 40.146 -0.894 1.00 59.38 175 PRO A O 1
ATOM 1374 N N . LEU A 1 176 ? 4.208 41.239 0.688 1.00 52.94 176 LEU A N 1
ATOM 1375 C CA . LEU A 1 176 ? 3.659 42.255 -0.215 1.00 52.94 176 LEU A CA 1
ATOM 1376 C C . LEU A 1 176 ? 4.789 42.877 -1.056 1.00 52.94 176 LEU A C 1
ATOM 1378 O O . LEU A 1 176 ? 5.675 43.529 -0.508 1.00 52.94 176 LEU A O 1
ATOM 1382 N N . GLY A 1 177 ? 4.740 42.689 -2.381 1.00 60.84 177 GLY A N 1
ATOM 1383 C CA . GLY A 1 177 ? 5.642 43.348 -3.334 1.00 60.84 177 GLY A CA 1
ATOM 1384 C C . GLY A 1 177 ? 6.570 42.453 -4.165 1.00 60.84 177 GLY A C 1
ATOM 1385 O O . GLY A 1 177 ? 7.352 43.002 -4.937 1.00 60.84 177 GLY A O 1
ATOM 1386 N N . ARG A 1 178 ? 6.507 41.114 -4.070 1.00 55.25 178 ARG A N 1
ATOM 1387 C CA . ARG A 1 178 ? 7.254 40.213 -4.978 1.00 55.25 178 ARG A CA 1
ATOM 1388 C C . ARG A 1 178 ? 6.379 39.633 -6.093 1.00 55.25 178 ARG A C 1
ATOM 1390 O O . ARG A 1 178 ? 5.283 39.144 -5.839 1.00 55.25 178 ARG A O 1
ATOM 1397 N N . VAL A 1 179 ? 6.888 39.702 -7.325 1.00 54.03 179 VAL A N 1
ATOM 1398 C CA . VAL A 1 179 ? 6.260 39.179 -8.549 1.00 54.03 179 VAL A CA 1
ATOM 1399 C C . VAL A 1 179 ? 6.441 37.657 -8.609 1.00 54.03 179 VAL A C 1
ATOM 1401 O O . VAL A 1 179 ? 7.500 37.139 -8.270 1.00 54.03 179 VAL A O 1
ATOM 1404 N N . SER A 1 180 ? 5.388 36.950 -9.022 1.00 53.78 180 SER A N 1
ATOM 1405 C CA . SER A 1 180 ? 5.229 35.491 -8.917 1.00 53.78 180 SER A CA 1
ATOM 1406 C C . SER A 1 180 ? 6.137 34.648 -9.832 1.00 53.78 180 SER A C 1
ATOM 1408 O O . SER A 1 180 ? 6.091 33.427 -9.739 1.00 53.78 180 SER A O 1
ATOM 1410 N N . GLU A 1 181 ? 6.929 35.259 -10.716 1.00 53.75 181 GLU A N 1
ATOM 1411 C CA . GLU A 1 181 ? 7.634 34.559 -11.808 1.00 53.75 181 GLU A CA 1
ATOM 1412 C C . GLU A 1 181 ? 9.026 34.015 -11.424 1.00 53.75 181 GLU A C 1
ATOM 1414 O O . GLU A 1 181 ? 9.587 33.213 -12.162 1.00 53.75 181 GLU A O 1
ATOM 1419 N N . GLU A 1 182 ? 9.575 34.384 -10.259 1.00 47.97 182 GLU A N 1
ATOM 1420 C CA . GLU A 1 182 ? 10.866 33.863 -9.751 1.00 47.97 182 GLU A CA 1
ATOM 1421 C C . GLU A 1 182 ? 10.707 32.781 -8.666 1.00 47.97 182 GLU A C 1
ATOM 1423 O O . GLU A 1 182 ? 11.688 32.210 -8.192 1.00 47.97 182 GLU A O 1
ATOM 1428 N N . PHE A 1 183 ? 9.468 32.485 -8.268 1.00 48.66 183 PHE A N 1
ATOM 1429 C CA . PHE A 1 183 ? 9.123 31.418 -7.331 1.00 48.66 183 PHE A CA 1
ATOM 1430 C C . PHE A 1 183 ? 8.442 30.282 -8.103 1.00 48.66 183 PHE A C 1
ATOM 1432 O O . PHE A 1 183 ? 7.271 29.969 -7.890 1.00 48.66 183 PHE A O 1
ATOM 1439 N N . ASP A 1 184 ? 9.218 29.575 -8.926 1.00 47.50 184 ASP A N 1
ATOM 1440 C CA . ASP A 1 184 ? 8.993 28.139 -9.148 1.00 47.50 184 ASP A CA 1
ATOM 1441 C C . ASP A 1 184 ? 9.316 27.405 -7.830 1.00 47.50 184 ASP A C 1
ATOM 1443 O O . ASP A 1 184 ? 10.218 26.575 -7.713 1.00 47.50 184 ASP A O 1
ATOM 1447 N N . SER A 1 185 ? 8.617 27.789 -6.759 1.00 50.88 185 SER A N 1
ATOM 1448 C CA . SER A 1 185 ? 8.642 27.102 -5.483 1.00 50.88 185 SER A CA 1
ATOM 1449 C C . SER A 1 185 ? 8.047 25.733 -5.734 1.00 50.88 185 SER A C 1
ATOM 1451 O O . SER A 1 185 ? 6.827 25.573 -5.789 1.00 50.88 185 SER A O 1
ATOM 1453 N N . GLN A 1 186 ? 8.942 24.766 -5.930 1.00 50.59 186 GLN A N 1
ATOM 1454 C CA . GLN A 1 186 ? 8.678 23.344 -5.818 1.00 50.59 186 GLN A CA 1
ATOM 1455 C C . GLN A 1 186 ? 7.737 23.148 -4.631 1.00 50.59 186 GLN A C 1
ATOM 1457 O O . GLN A 1 186 ? 8.143 23.296 -3.479 1.00 50.59 186 GLN A O 1
ATOM 1462 N N . LYS A 1 187 ? 6.458 22.881 -4.911 1.00 56.47 187 LYS A N 1
ATOM 1463 C CA . LYS A 1 187 ? 5.500 22.478 -3.886 1.00 56.47 187 LYS A CA 1
ATOM 1464 C C . LYS A 1 187 ? 5.988 21.139 -3.360 1.00 56.47 187 LYS A C 1
ATOM 1466 O O . LYS A 1 187 ? 5.729 20.100 -3.959 1.00 56.47 187 LYS A O 1
ATOM 1471 N N . THR A 1 188 ? 6.747 21.162 -2.277 1.00 61.94 188 THR A N 1
ATOM 1472 C CA . THR A 1 188 ? 7.151 19.948 -1.587 1.00 61.94 188 THR A CA 1
ATOM 1473 C C . THR A 1 188 ? 5.963 19.522 -0.736 1.00 61.94 188 THR A C 1
ATOM 1475 O O . THR A 1 188 ? 5.605 20.176 0.243 1.00 61.94 188 THR A O 1
ATOM 1478 N N . ILE A 1 189 ? 5.272 18.469 -1.173 1.00 70.00 189 ILE A N 1
ATOM 1479 C CA . ILE A 1 189 ? 4.197 17.856 -0.393 1.00 70.00 189 ILE A CA 1
ATOM 1480 C C . ILE A 1 189 ? 4.868 16.921 0.607 1.00 70.00 189 ILE A C 1
ATOM 1482 O O . ILE A 1 189 ? 5.468 15.916 0.225 1.00 70.00 189 ILE A O 1
ATOM 1486 N N . GLU A 1 190 ? 4.786 17.255 1.892 1.00 82.56 190 GLU A N 1
ATOM 1487 C CA . GLU A 1 190 ? 5.250 16.365 2.949 1.00 82.56 190 GLU A CA 1
ATOM 1488 C C . GLU A 1 190 ? 4.156 15.325 3.216 1.00 82.56 190 GLU A C 1
ATOM 1490 O O . GLU A 1 190 ? 3.106 15.623 3.798 1.00 82.56 190 GLU A O 1
ATOM 1495 N N . VAL A 1 191 ? 4.390 14.099 2.747 1.00 86.19 191 VAL A N 1
ATOM 1496 C CA . VAL A 1 191 ? 3.488 12.957 2.927 1.00 86.19 191 VAL A CA 1
ATOM 1497 C C . VAL A 1 191 ? 3.968 12.035 4.037 1.00 86.19 191 VAL A C 1
ATOM 1499 O O . VAL A 1 191 ? 5.156 11.747 4.163 1.00 86.19 191 VAL A O 1
ATOM 1502 N N . LYS A 1 192 ? 3.017 11.514 4.813 1.00 91.81 192 LYS A N 1
ATOM 1503 C CA . LYS A 1 192 ? 3.245 10.460 5.801 1.00 91.81 192 LYS A CA 1
ATOM 1504 C C . LYS A 1 192 ? 2.381 9.252 5.476 1.00 91.81 192 LYS A C 1
ATOM 1506 O O . LYS A 1 192 ? 1.160 9.372 5.370 1.00 91.81 192 LYS A O 1
ATOM 1511 N N . LEU A 1 193 ? 3.018 8.089 5.369 1.00 92.62 193 LEU A N 1
ATOM 1512 C CA . LEU A 1 193 ? 2.334 6.812 5.182 1.00 92.62 193 LEU A CA 1
ATOM 1513 C C . LEU A 1 193 ? 1.418 6.509 6.371 1.00 92.62 193 LEU A C 1
ATOM 1515 O O . LEU A 1 193 ? 1.784 6.727 7.531 1.00 92.62 193 LEU A O 1
ATOM 1519 N N . THR A 1 194 ? 0.222 6.008 6.075 1.00 93.88 194 THR A N 1
ATOM 1520 C CA . THR A 1 194 ? -0.653 5.411 7.087 1.00 93.88 194 THR A CA 1
ATOM 1521 C C . THR A 1 194 ? -0.111 4.034 7.475 1.00 93.88 194 THR A C 1
ATOM 1523 O O . T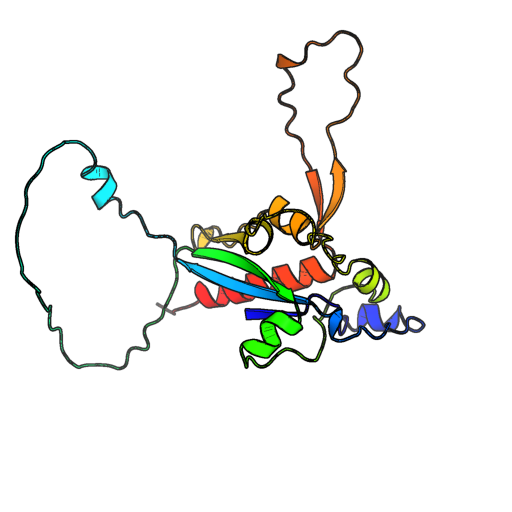HR A 1 194 ? 0.685 3.450 6.742 1.00 93.88 194 THR A O 1
ATOM 1526 N N . SER A 1 195 ? -0.544 3.471 8.606 1.00 93.94 195 SER A N 1
ATOM 1527 C CA . SER A 1 195 ? -0.140 2.107 8.988 1.00 93.94 195 SER A CA 1
ATOM 1528 C C . SER A 1 195 ? -0.513 1.073 7.919 1.00 93.94 195 SER A C 1
ATOM 1530 O O . SER A 1 195 ? 0.260 0.155 7.647 1.00 93.94 195 SER A O 1
ATOM 1532 N N . LEU A 1 196 ? -1.664 1.262 7.263 1.00 94.38 196 LEU A N 1
ATOM 1533 C CA . LEU A 1 196 ? -2.082 0.449 6.123 1.00 94.38 196 LEU A CA 1
ATOM 1534 C C . LEU A 1 196 ? -1.209 0.713 4.888 1.00 94.38 196 LEU A C 1
ATOM 1536 O O . LEU A 1 196 ? -0.800 -0.228 4.214 1.00 94.38 196 LEU A O 1
ATOM 1540 N N . GLY A 1 197 ? -0.887 1.978 4.608 1.00 94.50 197 GLY A N 1
ATOM 1541 C CA . GLY A 1 197 ? -0.020 2.366 3.498 1.00 94.50 197 GLY A CA 1
ATOM 1542 C C . GLY A 1 197 ? 1.377 1.773 3.588 1.00 94.50 197 GLY A C 1
ATOM 1543 O O . GLY A 1 197 ? 1.872 1.255 2.591 1.00 94.50 197 GLY A O 1
ATOM 1544 N N . THR A 1 198 ? 1.975 1.770 4.780 1.00 95.00 198 THR A N 1
ATOM 1545 C CA . THR A 1 198 ? 3.262 1.111 5.034 1.00 95.00 198 THR A CA 1
ATOM 1546 C C . THR A 1 198 ? 3.182 -0.380 4.720 1.00 95.00 198 THR A C 1
ATOM 1548 O O . THR A 1 198 ? 3.983 -0.877 3.935 1.00 95.00 198 THR A O 1
ATOM 1551 N N . ALA A 1 199 ? 2.173 -1.082 5.245 1.00 95.25 199 ALA A N 1
ATOM 1552 C CA . ALA A 1 199 ? 2.007 -2.514 5.006 1.00 95.25 199 ALA A CA 1
ATOM 1553 C C . ALA A 1 199 ? 1.778 -2.842 3.518 1.00 95.25 199 ALA A C 1
ATOM 1555 O O . ALA A 1 199 ? 2.377 -3.770 2.975 1.00 95.25 199 ALA A O 1
ATOM 1556 N N . VAL A 1 200 ? 0.954 -2.055 2.817 1.00 95.50 200 VAL A N 1
ATOM 1557 C CA . VAL A 1 200 ? 0.740 -2.214 1.370 1.00 95.50 200 VAL A CA 1
ATOM 1558 C C . VAL A 1 200 ? 2.038 -1.973 0.599 1.00 95.50 200 VAL A C 1
ATOM 1560 O O . VAL A 1 200 ? 2.390 -2.767 -0.273 1.00 95.50 200 VAL A O 1
ATOM 1563 N N . MET A 1 201 ? 2.767 -0.905 0.925 1.00 95.19 201 MET A N 1
ATOM 1564 C CA . MET A 1 201 ? 4.036 -0.561 0.287 1.00 95.19 201 MET A CA 1
ATOM 1565 C C . MET A 1 201 ? 5.081 -1.666 0.478 1.00 95.19 201 MET A C 1
ATOM 1567 O O . MET A 1 201 ? 5.742 -2.049 -0.487 1.00 95.19 201 MET A O 1
ATOM 1571 N N . GLU A 1 202 ? 5.181 -2.234 1.681 1.00 95.06 202 GLU A N 1
ATOM 1572 C CA . GLU A 1 202 ? 6.055 -3.370 1.982 1.00 95.06 202 GLU A CA 1
ATOM 1573 C C . GLU A 1 202 ? 5.678 -4.609 1.165 1.00 95.06 202 GLU A C 1
ATOM 1575 O O . GLU A 1 202 ? 6.541 -5.200 0.519 1.00 95.06 202 GLU A O 1
ATOM 1580 N N . MET A 1 203 ? 4.394 -4.975 1.108 1.00 95.38 203 MET A N 1
ATOM 1581 C CA . MET A 1 203 ? 3.928 -6.115 0.306 1.00 95.38 203 MET A CA 1
ATOM 1582 C C . MET A 1 203 ? 4.239 -5.939 -1.182 1.00 95.38 203 MET A C 1
ATOM 1584 O O . MET A 1 203 ? 4.675 -6.877 -1.855 1.00 95.38 203 MET A O 1
ATOM 1588 N N . ILE A 1 204 ? 4.051 -4.725 -1.705 1.00 95.31 204 ILE A N 1
ATOM 1589 C CA . ILE A 1 204 ? 4.397 -4.390 -3.086 1.00 95.31 204 ILE A CA 1
ATOM 1590 C C . ILE A 1 204 ? 5.908 -4.495 -3.307 1.00 95.31 204 ILE A C 1
ATOM 1592 O O . ILE A 1 204 ? 6.340 -5.025 -4.336 1.00 95.31 204 ILE A O 1
ATOM 1596 N N . TRP A 1 205 ? 6.704 -4.006 -2.356 1.00 93.88 205 TRP A N 1
ATOM 1597 C CA . TRP A 1 205 ? 8.158 -4.065 -2.407 1.00 93.88 205 TRP A CA 1
ATOM 1598 C C . TRP A 1 205 ? 8.666 -5.510 -2.387 1.00 93.88 205 TRP A C 1
ATOM 1600 O O . TRP A 1 205 ? 9.453 -5.872 -3.259 1.00 93.88 205 TRP A O 1
ATOM 1610 N N . TYR A 1 206 ? 8.146 -6.370 -1.504 1.00 93.00 206 TYR A N 1
ATOM 1611 C CA . TYR A 1 206 ? 8.461 -7.804 -1.490 1.00 93.00 206 TYR A CA 1
ATOM 1612 C C . TYR A 1 206 ? 8.081 -8.497 -2.799 1.00 93.00 206 TYR A C 1
ATOM 1614 O O . TYR A 1 206 ? 8.869 -9.281 -3.329 1.00 93.00 206 TYR A O 1
ATOM 1622 N N . GLY A 1 207 ? 6.913 -8.183 -3.366 1.00 91.69 207 GLY A N 1
ATOM 1623 C CA . GLY A 1 207 ? 6.532 -8.697 -4.681 1.00 91.69 207 GLY A CA 1
ATOM 1624 C C . GLY A 1 207 ? 7.482 -8.228 -5.789 1.00 91.69 207 GLY A C 1
ATOM 1625 O O . GLY A 1 207 ? 7.861 -9.015 -6.650 1.00 91.69 207 GLY A O 1
ATOM 1626 N N . GLY A 1 208 ? 7.947 -6.976 -5.732 1.00 90.06 208 GLY A N 1
ATOM 1627 C CA . GLY A 1 208 ? 8.968 -6.458 -6.644 1.00 90.06 208 GLY A CA 1
ATOM 1628 C C . GLY A 1 208 ? 10.324 -7.153 -6.477 1.00 90.06 208 GLY A C 1
ATOM 1629 O O . GLY A 1 208 ? 10.965 -7.496 -7.470 1.00 90.06 208 GLY A O 1
ATOM 1630 N N . LEU A 1 209 ? 10.747 -7.425 -5.241 1.00 88.69 209 LEU A N 1
ATOM 1631 C CA . LEU A 1 209 ? 11.952 -8.209 -4.957 1.00 88.69 209 LEU A CA 1
ATOM 1632 C C . LEU A 1 209 ? 11.842 -9.631 -5.515 1.00 88.69 209 LEU A C 1
ATOM 1634 O O . LEU A 1 209 ? 12.777 -10.113 -6.144 1.00 88.69 209 LEU A O 1
ATOM 1638 N N . ALA A 1 210 ? 10.688 -10.283 -5.376 1.00 88.56 210 ALA A N 1
ATOM 1639 C CA . ALA A 1 210 ? 10.461 -11.609 -5.950 1.00 88.56 210 ALA A CA 1
ATOM 1640 C C . ALA A 1 210 ? 10.565 -11.626 -7.490 1.00 88.56 210 ALA A C 1
ATOM 1642 O O . ALA A 1 210 ? 10.941 -12.643 -8.062 1.00 88.56 210 ALA A O 1
ATOM 1643 N N . LEU A 1 211 ? 10.271 -10.507 -8.163 1.00 86.00 211 LEU A N 1
ATOM 1644 C CA . LEU A 1 211 ? 10.386 -10.367 -9.622 1.00 86.00 211 LEU A CA 1
ATOM 1645 C C . LEU A 1 211 ? 11.788 -9.951 -10.101 1.00 86.00 211 LEU A C 1
ATOM 1647 O O . LEU A 1 211 ? 12.103 -10.111 -11.282 1.00 86.00 211 LEU A O 1
ATOM 1651 N N . THR A 1 212 ? 12.617 -9.400 -9.208 1.00 80.62 212 THR A N 1
ATOM 1652 C CA . THR A 1 212 ? 13.969 -8.883 -9.516 1.00 80.62 212 THR A CA 1
ATOM 1653 C C . THR A 1 212 ? 15.115 -9.747 -8.980 1.00 80.62 212 THR A C 1
ATOM 1655 O O . THR A 1 212 ? 16.257 -9.571 -9.405 1.00 80.62 212 THR A O 1
ATOM 1658 N N . SER A 1 213 ? 14.850 -10.666 -8.051 1.00 66.94 213 SER A N 1
ATOM 1659 C CA . SER A 1 213 ? 15.854 -11.394 -7.259 1.00 66.94 213 SER A CA 1
ATOM 1660 C C . SER A 1 213 ? 15.691 -12.916 -7.399 1.00 66.94 213 SER A C 1
ATOM 1662 O O . SER A 1 213 ? 14.579 -13.373 -7.631 1.00 66.94 213 SER A O 1
ATOM 1664 N N . PHE A 1 214 ? 16.681 -13.801 -7.229 1.00 55.94 214 PHE A N 1
ATOM 1665 C CA . PHE A 1 214 ? 18.146 -13.760 -7.334 1.00 55.94 214 PHE A CA 1
ATOM 1666 C C . PHE A 1 214 ? 18.505 -15.059 -8.080 1.00 55.94 214 PHE A C 1
ATOM 1668 O O . PHE A 1 214 ? 18.528 -16.129 -7.473 1.00 55.94 214 PHE A O 1
ATOM 1675 N N . GLY A 1 215 ? 18.752 -15.006 -9.389 1.00 44.88 215 GLY A N 1
ATOM 1676 C CA . GLY A 1 215 ? 19.507 -16.083 -10.027 1.00 44.88 215 GLY A CA 1
ATOM 1677 C C . GLY A 1 215 ? 20.939 -15.992 -9.513 1.00 44.88 215 GLY A C 1
ATOM 1678 O O . GLY A 1 215 ? 21.554 -14.936 -9.663 1.00 44.88 215 GLY A O 1
ATOM 1679 N N . ALA A 1 216 ? 21.439 -17.037 -8.851 1.00 41.22 216 ALA A N 1
ATOM 1680 C CA . ALA A 1 216 ? 22.881 -17.206 -8.738 1.00 41.22 216 ALA A CA 1
ATOM 1681 C C . ALA A 1 216 ? 23.426 -17.271 -10.172 1.00 41.22 216 ALA A C 1
ATOM 1683 O O . ALA A 1 216 ? 22.911 -18.056 -10.971 1.00 41.22 216 ALA A O 1
ATOM 1684 N N . GLU A 1 217 ? 24.378 -16.400 -10.502 1.00 44.91 217 GLU A N 1
ATOM 1685 C CA . GLU A 1 217 ? 25.280 -16.681 -11.622 1.00 44.91 217 GLU A CA 1
ATOM 1686 C C . GLU A 1 217 ? 26.072 -17.962 -11.340 1.00 44.91 217 GLU A C 1
ATOM 1688 O O . GLU A 1 217 ? 26.442 -18.182 -10.159 1.00 44.91 217 GLU A O 1
#

Sequence (217 aa):
MVLPLWPGETDMHSQQKARSFVPPEIPEEEKRYLVVYYKTRPTITEEEIVRGGGKQKQKQKEREKESESTPGSDQAKNIMLSSFIVVALTVSFEELQDLRVTLPKEGLMVTGPLEDAFRSIPPKTARDSSSDVSVRECVLAQCNSRDTGLQFDPEALIQLGLCSVVRETGKEPLPLGRVSEEFDSQKTIEVKLTSLGTAVMEMIWYGGLALTSFGAE

pLDDT: mean 74.47, std 20.64, range [36.19, 95.5]